Protein AF-0000000086527199 (afdb_homodimer)

InterPro domains:
  IPR011051 RmlC-like cupin domain superfamily [SSF51182] (22-169)
  IPR014710 RmlC-like jelly roll fold [G3DSA:2.60.120.10] (25-177)
  IPR025979 ChrR-like cupin domain [PF12973] (37-123)

Secondary structure (DSSP, 8-state):
-PPPPSS-TTTTPPPPSS-B-TTPPPPEEETTTT-S-GGG-EESSSS-EEEEEEEEGGGTEEEEEEEESSSEEEEEEE-SS-EEEEEEESEEEETTSS-EEETT-EEEEPTTBEEEEEEPP-SSPEEEEEEEES-EEEE-TTS-EEEEE-HHHHHHHHHHHHHHTTS-THHHHTTB-/-PPPPSS-TTTTPPPPSS-B-TTPPPPEEETTTT-S-GGG-EESSSS-EEEEEEEEGGGTEEEEEEEESSSEEEEEEE-SS-EEEEEEESEEEETTSS-EEETT-EEEEPTTBEEEEEEPP-SSPEEEEEEEES-EEEE-TTS-EEEEE-HHHHHHHHHHHHHHTTS-THHHHTTB-

Organism: NCBI:txid488447

Foldseek 3Di:
DPDADDPDPCNPPDDDPDPDDPPDDDDFDDPPQVDPPCLQWFPPDPFKTWRWQAAEPVQLKTKTKIKGAAKDKDAKWFFQAKKKKAWQAAWKDWPVDDDIDGHGDIDMGHRPDITMIIGHGDPGITIMIMIDRDKIFHADPVRHGDDIATRVNVLVSSQVSCVVSVNHSVVSVVRYD/DPDADDPDPCNPPDDDPDPDDPPDDDDFDDPPQVDPPCLQWFDPDPFKTWRWRAAEPVQLKTKTKIKGAAKDKDAKWFFQAKKKKAWQAAWKDWPVDDDIDGHGDIDMGHRPDITMIIGHGDPGITIMIMIDRDKIFHADPVRHGDDIATRVNVLVSSQVSCVVSVNHSVVSVVRYD

Radius of gyration: 20.26 Å; Cα contacts (8 Å, |Δi|>4): 913; chains: 2; bounding box: 54×61×48 Å

Nearest PDB structures (foldseek):
  5bpx-assembly1_A  TM=1.001E+00  e=2.402E-29  Alcaligenes sp.
  3ebr-assembly1_A  TM=8.882E-01  e=1.312E-11  Cupriavidus pinatubonensis JMP134
  3cjx-assembly1_A  TM=8.298E-01  e=5.275E-11  Cupriavidus pinatubonensis JMP134
  3cjx-assembly11_B  TM=9.011E-01  e=1.455E-08  Cupriavidus pinatubonensis JMP134
  1yhf-assembly1_A  TM=7.725E-01  e=2.253E-05  Streptococcus pyogenes M1 GAS

Solvent-accessible surface area (backbone atoms only — not comparable to full-atom values): 17906 Å² total; per-residue (Å²): 91,31,73,76,62,86,82,42,88,63,62,80,65,77,50,56,88,74,34,60,39,92,90,41,62,77,64,47,76,39,76,49,60,78,54,85,63,62,79,59,42,30,75,73,45,98,39,26,26,36,26,79,69,35,33,20,72,90,68,24,26,38,30,31,35,39,36,19,73,39,48,22,52,46,76,41,25,28,23,77,33,50,31,44,36,39,27,69,30,29,30,34,35,29,60,63,35,51,55,60,42,34,57,42,16,34,39,38,47,32,37,33,40,36,40,30,42,36,33,38,71,44,99,43,42,23,31,29,44,34,40,42,31,44,43,38,34,28,34,46,91,87,65,43,79,72,50,71,48,38,41,67,55,50,49,52,53,44,24,54,44,25,41,73,71,70,65,34,40,64,60,55,61,72,31,56,94,92,30,73,77,63,85,80,43,88,65,61,80,65,77,49,57,88,74,35,61,40,90,89,40,61,76,64,45,77,38,76,49,59,79,53,83,63,63,79,59,42,31,75,73,44,96,37,26,25,36,26,79,69,33,32,20,71,90,69,24,25,40,29,30,34,40,35,19,74,38,49,22,52,45,73,42,25,26,23,78,32,51,32,44,37,39,29,68,30,30,30,34,35,28,60,64,36,50,54,62,44,35,58,41,17,36,38,36,45,31,36,32,40,37,41,31,42,35,32,40,74,44,99,43,44,22,30,30,44,35,40,41,30,43,43,38,36,28,33,46,92,87,64,44,79,72,50,69,49,37,42,67,54,50,49,52,54,43,25,55,46,24,39,72,71,68,66,34,41,65,60,55,60,72,31,56,92

Structure (mmCIF, N/CA/C/O backbone):
data_AF-0000000086527199-model_v1
#
loop_
_entity.id
_entity.type
_entity.pdbx_description
1 polymer "2,4'-dihydroxyacetophenone dioxygenase family protein"
#
loop_
_atom_site.group_PDB
_atom_site.id
_atom_site.type_symbol
_atom_site.label_atom_id
_atom_site.label_alt_id
_atom_site.label_comp_id
_atom_site.label_asym_id
_atom_site.label_entity_id
_atom_site.label_seq_id
_atom_site.pdbx_PDB_ins_code
_atom_site.Cartn_x
_atom_site.Cartn_y
_atom_site.Cartn_z
_atom_site.occupancy
_atom_site.B_iso_or_equiv
_atom_site.auth_seq_id
_atom_site.auth_comp_id
_atom_site.auth_asym_id
_atom_site.auth_atom_id
_atom_site.pdbx_PDB_model_num
ATOM 1 N N . MET A 1 1 ? -12.219 -15.703 -15.164 1 74.12 1 MET A N 1
ATOM 2 C CA . MET A 1 1 ? -10.852 -16.219 -15.156 1 74.12 1 MET A CA 1
ATOM 3 C C . MET A 1 1 ? -9.852 -15.141 -15.555 1 74.12 1 MET A C 1
ATOM 5 O O . MET A 1 1 ? -10.203 -14.203 -16.266 1 74.12 1 MET A O 1
ATOM 9 N N . VAL A 1 2 ? -8.602 -15.258 -14.898 1 85.5 2 VAL A N 1
ATOM 10 C CA . VAL A 1 2 ? -7.52 -14.406 -15.391 1 85.5 2 VAL A CA 1
ATOM 11 C C . VAL A 1 2 ? -7.395 -14.555 -16.906 1 85.5 2 VAL A C 1
ATOM 13 O O . VAL A 1 2 ? -7.715 -15.602 -17.469 1 85.5 2 VAL A O 1
ATOM 16 N N . ASP A 1 3 ? -6.953 -13.516 -17.578 1 89.19 3 ASP A N 1
ATOM 17 C CA . ASP A 1 3 ? -6.828 -13.562 -19.031 1 89.19 3 ASP A CA 1
ATOM 18 C C . ASP A 1 3 ? -5.965 -14.75 -19.469 1 89.19 3 ASP A C 1
ATOM 20 O O . ASP A 1 3 ? -5.02 -15.125 -18.766 1 89.19 3 ASP A O 1
ATOM 24 N N . LYS A 1 4 ? -6.242 -15.211 -20.547 1 90.06 4 LYS A N 1
ATOM 25 C CA . LYS A 1 4 ? -5.5 -16.359 -21.062 1 90.06 4 LYS A CA 1
ATOM 26 C C . LYS A 1 4 ? -4.125 -15.945 -21.578 1 90.06 4 LYS A C 1
ATOM 28 O O . LYS A 1 4 ? -3.986 -14.898 -22.203 1 90.06 4 LYS A O 1
ATOM 33 N N . ALA A 1 5 ? -3.256 -16.844 -21.359 1 89.81 5 ALA A N 1
ATOM 34 C CA . ALA A 1 5 ? -1.927 -16.656 -21.938 1 89.81 5 ALA A CA 1
ATOM 35 C C . ALA A 1 5 ? -1.958 -16.828 -23.453 1 89.81 5 ALA A C 1
ATOM 37 O O . ALA A 1 5 ? -2.729 -17.641 -23.969 1 89.81 5 ALA A O 1
ATOM 38 N N . VAL A 1 6 ? -1.232 -16.031 -24.078 1 86.44 6 VAL A N 1
ATOM 39 C CA . VAL A 1 6 ? -1.119 -16.172 -25.531 1 86.44 6 VAL A CA 1
ATOM 40 C C . VAL A 1 6 ? 0.198 -16.875 -25.875 1 86.44 6 VAL A C 1
ATOM 42 O O . VAL A 1 6 ? 0.203 -17.938 -26.484 1 86.44 6 VAL A O 1
ATOM 45 N N . ALA A 1 7 ? 1.368 -16.312 -25.375 1 90.44 7 ALA A N 1
ATOM 46 C CA . ALA A 1 7 ? 2.689 -16.859 -25.688 1 90.44 7 ALA A CA 1
ATOM 47 C C . ALA A 1 7 ? 3.527 -17.016 -24.422 1 90.44 7 ALA A C 1
ATOM 49 O O . ALA A 1 7 ? 4.66 -17.5 -24.469 1 90.44 7 ALA A O 1
ATOM 50 N N . GLU A 1 8 ? 2.961 -16.688 -23.359 1 95.94 8 GLU A N 1
ATOM 51 C CA . GLU A 1 8 ? 3.705 -16.75 -22.094 1 95.94 8 GLU A CA 1
ATOM 52 C C . GLU A 1 8 ? 4.07 -18.188 -21.75 1 95.94 8 GLU A C 1
ATOM 54 O O . GLU A 1 8 ? 3.275 -19.109 -21.969 1 95.94 8 GLU A O 1
ATOM 59 N N . PHE A 1 9 ? 5.297 -18.375 -21.078 1 96.19 9 PHE A N 1
ATOM 60 C CA . PHE A 1 9 ? 5.824 -19.703 -20.797 1 96.19 9 PHE A CA 1
ATOM 61 C C . PHE A 1 9 ? 4.938 -20.438 -19.781 1 96.19 9 PHE A C 1
ATOM 63 O O . PHE A 1 9 ? 4.965 -21.672 -19.703 1 96.19 9 PHE A O 1
ATOM 70 N N . TRP A 1 10 ? 4.156 -19.75 -19 1 95.75 10 TRP A N 1
ATOM 71 C CA . TRP A 1 10 ? 3.359 -20.359 -17.938 1 95.75 10 TRP A CA 1
ATOM 72 C C . TRP A 1 10 ? 1.98 -20.75 -18.453 1 95.75 10 TRP A C 1
ATOM 74 O O . TRP A 1 10 ? 1.107 -21.141 -17.672 1 95.75 10 TRP A O 1
ATOM 84 N N . GLN A 1 11 ? 1.702 -20.734 -19.719 1 95.25 11 GLN A N 1
ATOM 85 C CA . GLN A 1 11 ? 0.391 -20.891 -20.328 1 95.25 11 GLN A CA 1
ATOM 86 C C . GLN A 1 11 ? -0.209 -22.25 -19.984 1 95.25 11 GLN A C 1
ATOM 88 O O . GLN A 1 11 ? -1.429 -22.438 -20.031 1 95.25 11 GLN A O 1
ATOM 93 N N . ASN A 1 12 ? 0.586 -23.234 -19.562 1 94.12 12 ASN A N 1
ATOM 94 C CA . ASN A 1 12 ? 0.073 -24.578 -19.312 1 94.12 12 ASN A CA 1
ATOM 95 C C . ASN A 1 12 ? 0.073 -24.922 -17.828 1 94.12 12 ASN A C 1
ATOM 97 O O . ASN A 1 12 ? -0.141 -26.062 -17.438 1 94.12 12 ASN A O 1
ATOM 101 N N . ILE A 1 13 ? 0.373 -23.984 -17.047 1 94.25 13 ILE A N 1
ATOM 102 C CA . ILE A 1 13 ? 0.346 -24.219 -15.602 1 94.25 13 ILE A CA 1
ATOM 103 C C . ILE A 1 13 ? -1.094 -24.156 -15.102 1 94.25 13 ILE A C 1
ATOM 105 O O . ILE A 1 13 ? -1.807 -23.172 -15.352 1 94.25 13 ILE A O 1
ATOM 109 N N . ALA A 1 14 ? -1.532 -25.234 -14.391 1 93.25 14 ALA A N 1
ATOM 110 C CA . ALA A 1 14 ? -2.893 -25.297 -13.867 1 93.25 14 ALA A CA 1
ATOM 111 C C . ALA A 1 14 ? -3.008 -24.547 -12.547 1 93.25 14 ALA A C 1
ATOM 113 O O . ALA A 1 14 ? -2.1 -24.594 -11.711 1 93.25 14 ALA A O 1
ATOM 114 N N . PRO A 1 15 ? -4.121 -23.828 -12.375 1 94.31 15 PRO A N 1
ATOM 115 C CA . PRO A 1 15 ? -4.348 -23.234 -11.055 1 94.31 15 PRO A CA 1
ATOM 116 C C . PRO A 1 15 ? -4.48 -24.281 -9.953 1 94.31 15 PRO A C 1
ATOM 118 O O . PRO A 1 15 ? -4.68 -25.469 -10.242 1 94.31 15 PRO A O 1
ATOM 121 N N . ILE A 1 16 ? -4.273 -23.75 -8.742 1 93.88 16 ILE A N 1
ATOM 122 C CA . ILE A 1 16 ? -4.555 -24.609 -7.59 1 93.88 16 ILE A CA 1
ATOM 123 C C . ILE A 1 16 ? -6.023 -25.016 -7.605 1 93.88 16 ILE A C 1
ATOM 125 O O . ILE A 1 16 ? -6.91 -24.188 -7.781 1 93.88 16 ILE A O 1
ATOM 129 N N . ALA A 1 17 ? -6.262 -26.25 -7.352 1 91.56 17 ALA A N 1
ATOM 130 C CA . ALA A 1 17 ? -7.625 -26.766 -7.457 1 91.56 17 ALA A CA 1
ATOM 131 C C . ALA A 1 17 ? -8.523 -26.156 -6.379 1 91.56 17 ALA A C 1
ATOM 133 O O . ALA A 1 17 ? -9.633 -25.703 -6.668 1 91.56 17 ALA A O 1
ATOM 134 N N . ASN A 1 18 ? -8.102 -26.188 -5.168 1 90.19 18 ASN A N 1
ATOM 135 C CA . ASN A 1 18 ? -8.789 -25.578 -4.035 1 90.19 18 ASN A CA 1
ATOM 136 C C . ASN A 1 18 ? -7.906 -24.547 -3.342 1 90.19 18 ASN A C 1
ATOM 138 O O . ASN A 1 18 ? -7.195 -24.859 -2.391 1 90.19 18 ASN A O 1
ATOM 142 N N . PRO A 1 19 ? -7.996 -23.266 -3.824 1 91.88 19 PRO A N 1
ATOM 143 C CA . PRO A 1 19 ? -7.035 -22.266 -3.336 1 91.88 19 PRO A CA 1
ATOM 144 C C . PRO A 1 19 ? -7.387 -21.734 -1.949 1 91.88 19 PRO A C 1
ATOM 146 O O . PRO A 1 19 ? -6.578 -21.047 -1.327 1 91.88 19 PRO A O 1
ATOM 149 N N . PHE A 1 20 ? -8.523 -22.141 -1.369 1 92.88 20 PHE A N 1
ATOM 150 C CA . PHE A 1 20 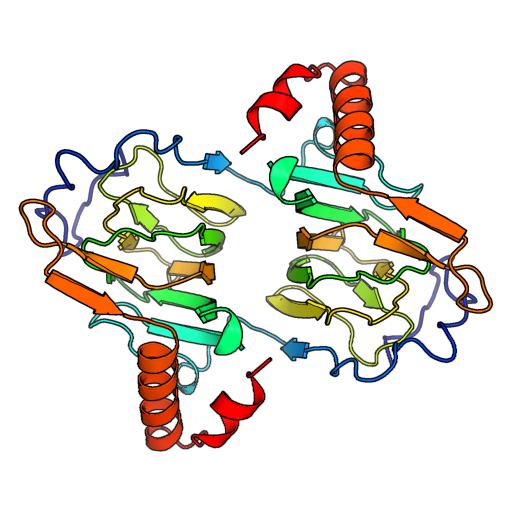? -8.953 -21.5 -0.133 1 92.88 20 PHE A CA 1
ATOM 151 C C . PHE A 1 20 ? -8.797 -22.438 1.054 1 92.88 20 PHE A C 1
ATOM 153 O O . PHE A 1 20 ? -9.305 -23.562 1.032 1 92.88 20 PHE A O 1
ATOM 160 N N . LYS A 1 21 ? -8.148 -21.938 2.07 1 93.69 21 LYS A N 1
ATOM 161 C CA . LYS A 1 21 ? -8.242 -22.594 3.369 1 93.69 21 LYS A CA 1
ATOM 162 C C . LYS A 1 21 ? -9.656 -22.469 3.943 1 93.69 21 LYS A C 1
ATOM 164 O O . LYS A 1 21 ? -10.406 -21.578 3.572 1 93.69 21 LYS A O 1
ATOM 169 N N . PRO A 1 22 ? -9.977 -23.406 4.855 1 93.06 22 PRO A N 1
ATOM 170 C CA . PRO A 1 22 ? -11.297 -23.297 5.484 1 93.06 22 PRO A CA 1
ATOM 171 C C . PRO A 1 22 ? -11.547 -21.938 6.102 1 93.06 22 PRO A C 1
ATOM 173 O O . PRO A 1 22 ? -10.656 -21.359 6.723 1 93.06 22 PRO A O 1
ATOM 176 N N . ASP A 1 23 ? -12.703 -21.328 5.84 1 93.06 23 ASP A N 1
ATOM 177 C CA . ASP A 1 23 ? -13.242 -20.109 6.434 1 93.06 23 ASP A CA 1
ATOM 178 C C . ASP A 1 23 ? -12.531 -18.875 5.879 1 93.06 23 ASP A C 1
ATOM 180 O O . ASP A 1 23 ? -12.688 -17.766 6.414 1 93.06 23 ASP A O 1
ATOM 184 N N . ALA A 1 24 ? -11.648 -19.094 4.859 1 93 24 ALA A N 1
ATOM 185 C CA . ALA A 1 24 ? -11.047 -17.938 4.215 1 93 24 ALA A CA 1
ATOM 186 C C . ALA A 1 24 ? -12.094 -17.125 3.463 1 93 24 ALA A C 1
ATOM 188 O O . ALA A 1 24 ? -12.977 -17.688 2.809 1 93 24 ALA A O 1
ATOM 189 N N . LEU A 1 25 ? -12.047 -15.82 3.607 1 90.69 25 LEU A N 1
ATOM 190 C CA . LEU A 1 25 ? -12.93 -14.938 2.857 1 90.69 25 LEU A CA 1
ATOM 191 C C . LEU A 1 25 ? -12.422 -14.742 1.431 1 90.69 25 LEU A C 1
ATOM 193 O O . LEU A 1 25 ? -11.258 -15.023 1.137 1 90.69 25 LEU A O 1
ATOM 197 N N . PRO A 1 26 ? -13.273 -14.352 0.583 1 88.38 26 PRO A N 1
ATOM 198 C CA . PRO A 1 26 ? -12.805 -14.109 -0.786 1 88.38 26 PRO A CA 1
ATOM 199 C C . PRO A 1 26 ? -11.82 -12.945 -0.879 1 88.38 26 PRO A C 1
ATOM 201 O O . PRO A 1 26 ? -11.844 -12.039 -0.038 1 88.38 26 PRO A O 1
ATOM 204 N N . GLU A 1 27 ? -11.008 -12.977 -1.912 1 90.19 27 GLU A N 1
ATOM 205 C CA . GLU A 1 27 ? -10.133 -11.859 -2.232 1 90.19 27 GLU A CA 1
ATOM 206 C C . GLU A 1 27 ? -10.938 -10.609 -2.586 1 90.19 27 GLU A C 1
ATOM 208 O O . GLU A 1 27 ? -12.164 -10.672 -2.707 1 90.19 27 GLU A O 1
ATOM 213 N N . ALA A 1 28 ? -10.242 -9.492 -2.654 1 94.69 28 ALA A N 1
ATOM 214 C CA . ALA A 1 28 ? -10.875 -8.266 -3.135 1 94.69 28 ALA A CA 1
ATOM 215 C C . ALA A 1 28 ? -10.102 -7.676 -4.312 1 94.69 28 ALA A C 1
ATOM 217 O O . ALA A 1 28 ? -8.867 -7.711 -4.336 1 94.69 28 ALA A O 1
ATOM 218 N N . TYR A 1 29 ? -10.812 -7.27 -5.258 1 97.56 29 TYR A N 1
ATOM 219 C CA . TYR A 1 29 ? -10.281 -6.641 -6.465 1 97.56 29 TYR A CA 1
ATOM 220 C C . TYR A 1 29 ? -11.102 -5.418 -6.844 1 97.56 29 TYR A C 1
ATOM 222 O O . TYR A 1 29 ? -12.336 -5.473 -6.879 1 97.56 29 TYR A O 1
ATOM 230 N N . ILE A 1 30 ? -10.477 -4.289 -7.027 1 98.19 30 ILE A N 1
ATOM 231 C CA . ILE A 1 30 ? -11.125 -3.072 -7.508 1 98.19 30 ILE A CA 1
ATOM 232 C C . ILE A 1 30 ? -10.383 -2.535 -8.727 1 98.19 30 ILE A C 1
ATOM 234 O O . ILE A 1 30 ? -9.219 -2.137 -8.625 1 98.19 30 ILE A O 1
ATOM 238 N N . ALA A 1 31 ? -11.031 -2.514 -9.844 1 98.06 31 ALA A N 1
ATOM 239 C CA . ALA A 1 31 ? -10.477 -1.908 -11.047 1 98.06 31 ALA A CA 1
ATOM 240 C C . ALA A 1 31 ? -10.469 -0.386 -10.945 1 98.06 31 ALA A C 1
ATOM 242 O O . ALA A 1 31 ? -11.406 0.212 -10.414 1 98.06 31 ALA A O 1
ATOM 243 N N . ASN A 1 32 ? -9.406 0.257 -11.453 1 98.31 32 ASN A N 1
ATOM 244 C CA . ASN A 1 32 ? -9.336 1.713 -11.523 1 98.31 32 ASN A CA 1
ATOM 245 C C . ASN A 1 32 ? -9.625 2.355 -10.172 1 98.31 32 ASN A C 1
ATOM 247 O O . ASN A 1 32 ? -10.523 3.184 -10.055 1 98.31 32 ASN A O 1
ATOM 251 N N . ALA A 1 33 ? -8.82 1.901 -9.172 1 98.75 33 ALA A N 1
ATOM 252 C CA . ALA A 1 33 ? -9.039 2.32 -7.789 1 98.75 33 ALA A CA 1
ATOM 253 C C . ALA A 1 33 ? -9.047 3.842 -7.676 1 98.75 33 ALA A C 1
ATOM 255 O O . ALA A 1 33 ? -9.82 4.402 -6.895 1 98.75 33 ALA A O 1
ATOM 256 N N . ALA A 1 34 ? -8.188 4.539 -8.414 1 98.62 34 ALA A N 1
ATOM 257 C CA . ALA A 1 34 ? -8.141 6 -8.406 1 98.62 34 ALA A CA 1
ATOM 258 C C . ALA A 1 34 ? -9.039 6.586 -9.492 1 98.62 34 ALA A C 1
ATOM 260 O O . ALA A 1 34 ? -8.609 7.453 -10.258 1 98.62 34 ALA A O 1
ATOM 261 N N . THR A 1 35 ? -10.258 6.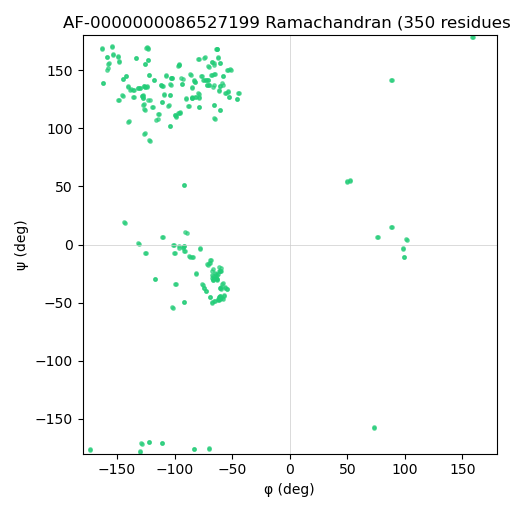191 -9.555 1 98.38 35 THR A N 1
ATOM 262 C CA . THR A 1 35 ? -11.234 6.559 -10.578 1 98.38 35 THR A CA 1
ATOM 263 C C . THR A 1 35 ? -11.469 8.07 -10.578 1 98.38 35 THR A C 1
ATOM 265 O O . THR A 1 35 ? -11.297 8.727 -9.555 1 98.38 35 THR A O 1
ATOM 268 N N . ASP A 1 36 ? -11.93 8.602 -11.719 1 97.5 36 ASP A N 1
ATOM 269 C CA . ASP A 1 36 ? -12.258 10.023 -11.828 1 97.5 36 ASP A CA 1
ATOM 270 C C . ASP A 1 36 ? -13.703 10.281 -11.398 1 97.5 36 ASP A C 1
ATOM 272 O O . ASP A 1 36 ? -14.117 11.438 -11.273 1 97.5 36 ASP A O 1
ATOM 276 N N . ASP A 1 37 ? -14.484 9.188 -11.195 1 98.25 37 ASP A N 1
ATOM 277 C CA . ASP A 1 37 ? -15.836 9.383 -10.688 1 98.25 37 ASP A CA 1
ATOM 278 C C . ASP A 1 37 ? -15.805 9.938 -9.266 1 98.25 37 ASP A C 1
ATOM 280 O O . ASP A 1 37 ? -15.531 9.211 -8.312 1 98.25 37 ASP A O 1
ATOM 284 N N . GLU A 1 38 ? -16.172 11.172 -9.141 1 97.62 38 GLU A N 1
ATOM 285 C CA . GLU A 1 38 ? -16.016 11.906 -7.891 1 97.62 38 GLU A CA 1
ATOM 286 C C . GLU A 1 38 ? -17.016 11.414 -6.836 1 97.62 38 GLU A C 1
ATOM 288 O O . GLU A 1 38 ? -16.844 11.703 -5.648 1 97.62 38 GLU A O 1
ATOM 293 N N . ARG A 1 39 ? -18.094 10.672 -7.293 1 98.69 39 ARG A N 1
ATOM 294 C CA . ARG A 1 39 ? -19.078 10.172 -6.332 1 98.69 39 ARG A CA 1
ATOM 295 C C . ARG A 1 39 ? -18.422 9.227 -5.332 1 98.69 39 ARG A C 1
ATOM 297 O O . ARG A 1 39 ? -18.859 9.125 -4.184 1 98.69 39 ARG A O 1
ATOM 304 N N . TYR A 1 40 ? -17.266 8.594 -5.664 1 98.88 40 TYR A N 1
ATOM 305 C CA . TYR A 1 40 ? -16.625 7.598 -4.816 1 98.88 40 TYR A CA 1
ATOM 306 C C . TYR A 1 40 ? -15.742 8.258 -3.766 1 98.88 40 TYR A C 1
ATOM 308 O O . TYR A 1 40 ? -15.266 7.602 -2.838 1 98.88 40 TYR A O 1
ATOM 316 N N . TYR A 1 41 ? -15.516 9.531 -3.908 1 98.94 41 TYR A N 1
ATOM 317 C CA . TYR A 1 41 ? -14.625 10.242 -3 1 98.94 41 TYR A CA 1
ATOM 318 C C . TYR A 1 41 ? -15.406 10.938 -1.896 1 98.94 41 TYR A C 1
ATOM 320 O O . TYR A 1 41 ? -16.062 11.953 -2.141 1 98.94 41 TYR A O 1
ATOM 328 N N . VAL A 1 42 ? -15.211 10.469 -0.736 1 98.94 42 VAL A N 1
ATOM 329 C CA . VAL A 1 42 ? -15.906 10.938 0.455 1 98.94 42 VAL A CA 1
ATOM 330 C C . VAL A 1 42 ? -15.195 12.164 1.021 1 98.94 42 VAL A C 1
ATOM 332 O O . VAL A 1 42 ? -14 12.109 1.337 1 98.94 42 VAL A O 1
ATOM 335 N N . PRO A 1 43 ? -15.891 13.234 1.224 1 98.75 43 PRO A N 1
ATOM 336 C CA . PRO A 1 43 ? -15.219 14.359 1.868 1 98.75 43 PRO A CA 1
ATOM 337 C C . PRO A 1 43 ? -14.703 14.023 3.264 1 98.75 43 PRO A C 1
ATOM 339 O O . PRO A 1 43 ? -15.484 13.656 4.145 1 98.75 43 PRO A O 1
ATOM 342 N N . PHE A 1 44 ? -13.461 14.047 3.426 1 98.38 44 PHE A N 1
ATOM 343 C CA . PHE A 1 44 ? -12.797 13.805 4.703 1 98.38 44 PHE A CA 1
ATOM 344 C C . PHE A 1 44 ? -12.578 15.117 5.453 1 98.38 44 PHE A C 1
ATOM 346 O O . PHE A 1 44 ? -12.773 15.18 6.672 1 98.38 44 PHE A O 1
ATOM 353 N N . THR A 1 45 ? -12.031 16.094 4.777 1 97.5 45 THR A N 1
ATOM 354 C CA . THR A 1 45 ? -11.977 17.484 5.207 1 97.5 45 THR A CA 1
ATOM 355 C C . THR A 1 45 ? -12.633 18.391 4.172 1 97.5 45 THR A C 1
ATOM 357 O O . THR A 1 45 ? -13.25 17.922 3.219 1 97.5 45 THR A O 1
ATOM 360 N N . GLU A 1 46 ? -12.469 19.656 4.352 1 96.94 46 GLU A N 1
ATOM 361 C CA . GLU A 1 46 ? -13.031 20.609 3.385 1 96.94 46 GLU A CA 1
ATOM 362 C C . GLU A 1 46 ? -12.328 20.484 2.033 1 96.94 46 GLU A C 1
ATOM 364 O O . GLU A 1 46 ? -12.922 20.781 0.994 1 96.94 46 GLU A O 1
ATOM 369 N N . THR A 1 47 ? -11.094 20.047 2.033 1 98.38 47 THR A N 1
ATOM 370 C CA . THR A 1 47 ? -10.305 20.156 0.811 1 98.38 47 THR A CA 1
ATOM 371 C C . THR A 1 47 ? -9.742 18.812 0.393 1 98.38 47 THR A C 1
ATOM 373 O O . THR A 1 47 ? -9.164 18.672 -0.686 1 98.38 47 THR A O 1
ATOM 376 N N . VAL A 1 48 ? -9.898 17.797 1.228 1 98.81 48 VAL A N 1
ATOM 377 C CA . VAL A 1 48 ? -9.352 16.469 0.961 1 98.81 48 VAL A CA 1
ATOM 378 C C . VAL A 1 48 ? -10.453 15.422 1.051 1 98.81 48 VAL A C 1
ATOM 380 O O . VAL A 1 48 ? -11.289 15.469 1.958 1 98.81 48 VAL A O 1
ATOM 383 N N . SER A 1 49 ? -10.484 14.516 0.102 1 98.88 49 SER A N 1
ATOM 384 C CA . SER A 1 49 ? -11.469 13.445 0.071 1 98.88 49 SER A CA 1
ATOM 385 C C . SER A 1 49 ? -10.805 12.078 0.043 1 98.88 49 SER A C 1
ATOM 387 O O . SER A 1 49 ? -9.617 11.961 -0.278 1 98.88 49 SER A O 1
ATOM 389 N N . SER A 1 50 ? -11.547 11.086 0.444 1 98.88 50 SER A N 1
ATOM 390 C CA . SER A 1 50 ? -11.039 9.719 0.555 1 98.88 50 SER A CA 1
ATOM 391 C C . SER A 1 50 ? -11.945 8.734 -0.177 1 98.88 50 SER A C 1
ATOM 393 O O . SER A 1 50 ? -13.156 8.719 0.043 1 98.88 50 SER A O 1
ATOM 395 N N . ARG A 1 51 ? -11.383 7.93 -1.045 1 98.94 51 ARG A N 1
ATOM 396 C CA . ARG A 1 51 ? -12.094 6.797 -1.633 1 98.94 51 ARG A CA 1
ATOM 397 C C . ARG A 1 51 ? -11.742 5.5 -0.914 1 98.94 51 ARG A C 1
ATOM 399 O O . ARG A 1 51 ? -10.641 4.965 -1.078 1 98.94 51 ARG A O 1
ATOM 406 N N . PRO A 1 52 ? -12.688 4.914 -0.167 1 98.94 52 PRO A N 1
ATOM 407 C CA . PRO A 1 52 ? -12.398 3.656 0.523 1 98.94 52 PRO A CA 1
ATOM 408 C C . PRO A 1 52 ? -12.25 2.479 -0.437 1 98.94 52 PRO A C 1
ATOM 410 O O . PRO A 1 52 ? -13.031 2.348 -1.385 1 98.94 52 PRO A O 1
ATOM 413 N N . LEU A 1 53 ? -11.25 1.65 -0.178 1 98.88 53 LEU A N 1
ATOM 414 C CA . LEU A 1 53 ? -11 0.473 -1.003 1 98.88 53 LEU A CA 1
ATOM 415 C C . LEU A 1 53 ? -11.156 -0.806 -0.187 1 98.88 53 LEU A C 1
ATOM 417 O O . LEU A 1 53 ? -11.438 -1.87 -0.741 1 98.88 53 LEU A O 1
ATOM 421 N N . TRP A 1 54 ? -10.898 -0.751 1.073 1 98.69 54 TRP A N 1
ATOM 422 C CA . TRP A 1 54 ? -10.844 -1.868 2.01 1 98.69 54 TRP A CA 1
ATOM 423 C C . TRP A 1 54 ? -10.945 -1.376 3.451 1 98.69 54 TRP A C 1
ATOM 425 O O . TRP A 1 54 ? -10.352 -0.357 3.809 1 98.69 54 TRP A O 1
ATOM 435 N N . ILE A 1 55 ? -11.727 -2.119 4.277 1 98.69 55 ILE A N 1
ATOM 436 C CA . ILE A 1 55 ? -11.922 -1.703 5.664 1 98.69 55 ILE A CA 1
ATOM 437 C C . ILE A 1 55 ? -11.906 -2.928 6.574 1 98.69 55 ILE A C 1
ATOM 439 O O . ILE A 1 55 ? -12.531 -3.947 6.266 1 98.69 55 ILE A O 1
ATOM 443 N N . SER A 1 56 ? -11.219 -2.844 7.695 1 98.12 56 SER A N 1
ATOM 444 C CA . SER A 1 56 ? -11.25 -3.867 8.734 1 98.12 56 SER A CA 1
ATOM 445 C C . SER A 1 56 ? -11.609 -3.266 10.094 1 98.12 56 SER A C 1
ATOM 447 O O . SER A 1 56 ? -10.734 -2.791 10.812 1 98.12 56 SER A O 1
ATOM 449 N N . PRO A 1 57 ? -12.883 -3.332 10.43 1 97.81 57 PRO A N 1
ATOM 450 C CA . PRO A 1 57 ? -13.242 -2.836 11.766 1 97.81 57 PRO A CA 1
ATOM 451 C C . PRO A 1 57 ? -12.469 -3.533 12.883 1 97.81 57 PRO A C 1
ATOM 453 O O . PRO A 1 57 ? -12.023 -2.881 13.828 1 97.81 57 PRO A O 1
ATOM 456 N N . SER A 1 58 ? -12.211 -4.836 12.734 1 96.56 58 SER A N 1
ATOM 457 C CA . SER A 1 58 ? -11.555 -5.605 13.781 1 96.56 58 SER A CA 1
ATOM 458 C C . SER A 1 58 ? -10.109 -5.16 13.977 1 96.56 58 SER A C 1
ATOM 460 O O . SER A 1 58 ? -9.578 -5.238 15.086 1 96.56 58 SER A O 1
ATOM 462 N N . GLN A 1 59 ? -9.492 -4.68 12.961 1 96.69 59 GLN A N 1
ATOM 463 C CA . GLN A 1 59 ? -8.102 -4.242 13.062 1 96.69 59 GLN A CA 1
ATOM 464 C C . GLN A 1 59 ? -8.008 -2.725 13.18 1 96.69 59 GLN A C 1
ATOM 466 O O . GLN A 1 59 ? -6.91 -2.166 13.219 1 96.69 59 GLN A O 1
ATOM 471 N N . ASN A 1 60 ? -9.195 -2.045 13.172 1 98.38 60 ASN A N 1
ATOM 472 C CA . ASN A 1 60 ? -9.227 -0.587 13.125 1 98.38 60 ASN A CA 1
ATOM 473 C C . ASN A 1 60 ? -8.328 -0.046 12.016 1 98.38 60 ASN A C 1
ATOM 475 O O . ASN A 1 60 ? -7.473 0.807 12.258 1 98.38 60 ASN A O 1
ATOM 479 N N . LYS A 1 61 ? -8.555 -0.531 10.812 1 98.44 61 LYS A N 1
ATOM 480 C CA . LYS A 1 61 ? -7.66 -0.301 9.68 1 98.44 61 LYS A CA 1
ATOM 481 C C . LYS A 1 61 ? -8.453 -0.095 8.391 1 98.44 61 LYS A C 1
ATOM 483 O O . LYS A 1 61 ? -9.539 -0.657 8.219 1 98.44 61 LYS A O 1
ATOM 488 N N . TRP A 1 62 ? -7.965 0.783 7.457 1 98.75 62 TRP A N 1
ATOM 489 C CA . TRP A 1 62 ? -8.586 0.892 6.141 1 98.75 62 TRP A CA 1
ATOM 490 C C . TRP A 1 62 ? -7.547 1.253 5.082 1 98.75 62 TRP A C 1
ATOM 492 O O . TRP A 1 62 ? -6.453 1.715 5.406 1 98.75 62 TRP A O 1
ATOM 502 N N . CYS A 1 63 ? -7.848 0.941 3.861 1 98.69 63 CYS A N 1
ATOM 503 C CA . CYS A 1 63 ? -7.113 1.343 2.666 1 98.69 63 CYS A CA 1
ATOM 504 C C . CYS A 1 63 ? -7.93 2.324 1.83 1 98.69 63 CYS A C 1
ATOM 506 O O . CYS A 1 63 ? -9.133 2.148 1.661 1 98.69 63 CYS A O 1
ATOM 508 N N . ASP A 1 64 ? -7.246 3.4 1.311 1 98.88 64 ASP A N 1
ATOM 509 C CA . ASP A 1 64 ? -8.016 4.371 0.534 1 98.88 64 ASP A CA 1
ATOM 510 C C . ASP A 1 64 ? -7.125 5.082 -0.482 1 98.88 64 ASP A C 1
ATOM 512 O O . ASP A 1 64 ? -5.91 4.879 -0.503 1 98.88 64 ASP A O 1
ATOM 516 N N . ILE A 1 65 ? -7.723 5.699 -1.406 1 98.94 65 ILE A N 1
ATOM 517 C CA . ILE A 1 65 ? -7.098 6.754 -2.193 1 98.94 65 ILE A CA 1
ATOM 518 C C . ILE A 1 65 ? -7.449 8.117 -1.601 1 98.94 65 ILE A C 1
ATOM 520 O O . ILE A 1 65 ? -8.617 8.508 -1.585 1 98.94 65 ILE A O 1
ATOM 524 N N . LEU A 1 66 ? -6.48 8.781 -1.086 1 98.94 66 LEU A N 1
ATOM 525 C CA . LEU A 1 66 ? -6.668 10.156 -0.649 1 98.94 66 LEU A CA 1
ATOM 526 C C . LEU A 1 66 ? -6.488 11.125 -1.813 1 98.94 66 LEU A C 1
ATOM 528 O O . LEU A 1 66 ? -5.539 11 -2.59 1 98.94 66 LEU A O 1
ATOM 532 N N . MET A 1 67 ? -7.41 12.109 -1.913 1 98.88 67 MET A N 1
ATOM 533 C CA . MET A 1 67 ? -7.398 12.961 -3.096 1 98.88 67 MET A CA 1
ATOM 534 C C . MET A 1 67 ? -7.641 14.422 -2.717 1 98.88 67 MET A C 1
ATOM 536 O O . MET A 1 67 ? -8.5 14.711 -1.883 1 98.88 67 MET A O 1
ATOM 540 N N . ALA A 1 68 ? -6.852 15.281 -3.246 1 98.81 68 ALA A N 1
ATOM 541 C CA . ALA A 1 68 ? -7.078 16.734 -3.229 1 98.81 68 ALA A CA 1
ATOM 542 C C . ALA A 1 68 ? -7.008 17.312 -4.637 1 98.81 68 ALA A C 1
ATOM 544 O O . ALA A 1 68 ? -5.965 17.234 -5.293 1 98.81 68 ALA A O 1
ATOM 545 N N . LYS A 1 69 ? -8.055 17.922 -5.09 1 97.81 69 LYS A N 1
ATOM 546 C CA . LYS A 1 69 ? -8.102 18.469 -6.441 1 97.81 69 LYS A CA 1
ATOM 547 C C . LYS A 1 69 ? -7.305 19.766 -6.535 1 97.81 69 LYS A C 1
ATOM 549 O O . LYS A 1 69 ? -6.82 20.141 -7.609 1 97.81 69 LYS A O 1
ATOM 554 N N . GLU A 1 70 ? -7.328 20.484 -5.508 1 97 70 GLU A N 1
ATOM 555 C CA . GLU A 1 70 ? -6.57 21.719 -5.305 1 97 70 GLU A CA 1
ATOM 556 C C . GLU A 1 70 ? -5.797 21.688 -3.99 1 97 70 GLU A C 1
ATOM 558 O O . GLU A 1 70 ? -5.641 20.625 -3.387 1 97 70 GLU A O 1
ATOM 563 N N . ALA A 1 71 ? -5.211 22.844 -3.627 1 98.19 71 ALA A N 1
ATOM 564 C CA . ALA A 1 71 ? -4.527 22.906 -2.336 1 98.19 71 ALA A CA 1
ATOM 565 C C . ALA A 1 71 ? -5.367 22.234 -1.247 1 98.19 71 ALA A C 1
ATOM 567 O O . ALA A 1 71 ? -6.578 22.469 -1.165 1 98.19 71 ALA A O 1
ATOM 568 N N . GLY A 1 72 ? -4.742 21.344 -0.489 1 98.56 72 GLY A N 1
ATOM 569 C CA . GLY A 1 72 ? -5.461 20.578 0.513 1 98.56 72 GLY A CA 1
ATOM 570 C C . GLY A 1 72 ? -4.754 20.531 1.854 1 98.56 72 GLY A C 1
ATOM 571 O O . GLY A 1 72 ? -3.562 20.844 1.944 1 98.56 72 GLY A O 1
ATOM 572 N N . LEU A 1 73 ? -5.543 20.203 2.879 1 98.31 73 LEU A N 1
ATOM 573 C CA . LEU A 1 73 ? -5.012 20.156 4.238 1 98.31 73 LEU A CA 1
ATOM 574 C C . LEU A 1 73 ? -5.734 19.109 5.07 1 98.31 73 LEU A C 1
ATOM 576 O O . LEU A 1 73 ? -6.965 19.016 5.051 1 98.31 73 LEU A O 1
ATOM 580 N N . VAL A 1 74 ? -5.031 18.203 5.637 1 98.25 74 VAL A N 1
ATOM 581 C CA . VAL A 1 74 ? -5.477 17.406 6.777 1 98.25 74 VAL A CA 1
ATOM 582 C C . VAL A 1 74 ? -4.77 17.891 8.047 1 98.25 74 VAL A C 1
ATOM 584 O O . VAL A 1 74 ? -3.547 17.766 8.164 1 98.25 74 VAL A O 1
ATOM 587 N N . ASN A 1 75 ? -5.512 18.328 8.977 1 96.44 75 ASN A N 1
ATOM 588 C CA . ASN A 1 75 ? -4.953 19 10.141 1 96.44 75 ASN A CA 1
ATOM 589 C C . ASN A 1 75 ? -4.059 18.078 10.961 1 96.44 75 ASN A C 1
ATOM 591 O O . ASN A 1 75 ? -4.047 16.859 10.734 1 96.44 75 ASN A O 1
ATOM 595 N N . ARG A 1 76 ? -3.318 18.64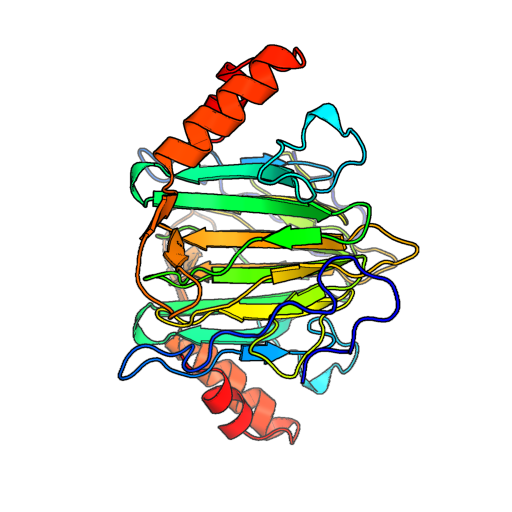1 11.883 1 97.56 76 ARG A N 1
ATOM 596 C CA . ARG A 1 76 ? -2.293 17.969 12.672 1 97.56 76 ARG A CA 1
ATOM 597 C C . ARG A 1 76 ? -2.869 16.766 13.398 1 97.56 76 ARG A C 1
ATOM 599 O O . ARG A 1 76 ? -3.902 16.859 14.062 1 97.56 76 ARG A O 1
ATOM 606 N N . HIS A 1 77 ? -2.201 15.672 13.266 1 98.12 77 HIS A N 1
ATOM 607 C CA . HIS A 1 77 ? -2.551 14.43 13.953 1 98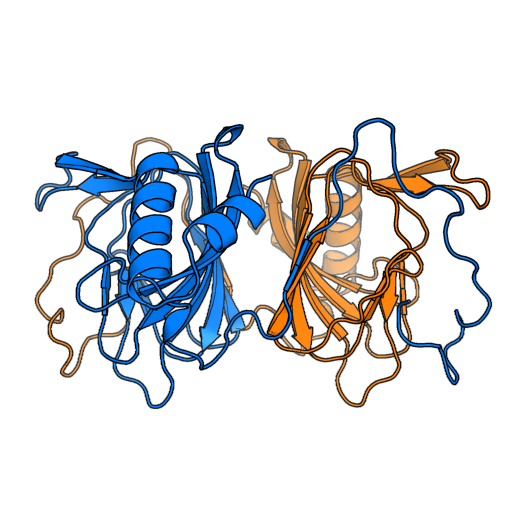.12 77 HIS A CA 1
ATOM 608 C C . HIS A 1 77 ? -1.353 13.492 14.039 1 98.12 77 HIS A C 1
ATOM 610 O O . HIS A 1 77 ? -0.342 13.711 13.367 1 98.12 77 HIS A O 1
ATOM 616 N N . TYR A 1 78 ? -1.341 12.523 14.906 1 97 78 TYR A N 1
ATOM 617 C CA . TYR A 1 78 ? -0.4 11.406 14.859 1 97 78 TYR A CA 1
ATOM 618 C C . TYR A 1 78 ? -1.135 10.07 14.867 1 97 78 TYR A C 1
ATOM 620 O O . TYR A 1 78 ? -2.33 10.016 15.164 1 97 78 TYR A O 1
ATOM 628 N N . HIS A 1 79 ? -0.549 9.055 14.359 1 96.94 79 HIS A N 1
ATOM 629 C CA . HIS A 1 79 ? -1.053 7.688 14.391 1 96.94 79 HIS A CA 1
ATOM 630 C C . HIS A 1 79 ? -0.308 6.848 15.422 1 96.94 79 HIS A C 1
ATOM 632 O O . HIS A 1 79 ? 0.924 6.805 15.422 1 96.94 79 HIS A O 1
ATOM 638 N N . PRO A 1 80 ? -1.019 6.18 16.297 1 96.75 80 PRO A N 1
ATOM 639 C CA . PRO A 1 80 ? -0.331 5.246 17.188 1 96.75 80 PRO A CA 1
ATOM 640 C C . PRO A 1 80 ? 0.219 4.023 16.469 1 96.75 80 PRO A C 1
ATOM 642 O O . PRO A 1 80 ? 1.031 3.281 17.016 1 96.75 80 PRO A O 1
ATOM 645 N N . HIS A 1 81 ? -0.251 3.785 15.25 1 96.75 81 HIS A N 1
ATOM 646 C CA . HIS A 1 81 ? 0.197 2.674 14.422 1 96.75 81 HIS A CA 1
ATOM 647 C C . HIS A 1 81 ? 0.724 3.168 13.078 1 96.75 81 HIS A C 1
ATOM 649 O O . HIS A 1 81 ? 0.575 4.344 12.742 1 96.75 81 HIS A O 1
ATOM 655 N N . GLU A 1 82 ? 1.371 2.316 12.312 1 96.75 82 GLU A N 1
ATOM 656 C CA . GLU A 1 82 ? 2.059 2.686 11.078 1 96.75 82 GLU A CA 1
ATOM 657 C C . GLU A 1 82 ? 1.062 3.033 9.969 1 96.75 82 GLU A C 1
ATOM 659 O O . GLU A 1 82 ? -0.075 2.559 9.984 1 96.75 82 GLU A O 1
ATOM 664 N N . VAL A 1 83 ? 1.484 3.846 9.062 1 98.31 83 VAL A N 1
ATOM 665 C CA . VAL A 1 83 ? 0.774 4.172 7.832 1 98.31 83 VAL A CA 1
ATOM 666 C C . VAL A 1 83 ? 1.715 4.027 6.641 1 98.31 83 VAL A C 1
ATOM 668 O O . VAL A 1 83 ? 2.875 4.445 6.699 1 98.31 83 VAL A O 1
ATOM 671 N N . PHE A 1 84 ? 1.269 3.393 5.555 1 98.69 84 PHE A N 1
ATOM 672 C CA . PHE A 1 84 ? 1.983 3.326 4.285 1 98.69 84 PHE A CA 1
ATOM 673 C C . PHE A 1 84 ? 1.312 4.207 3.238 1 98.69 84 PHE A C 1
ATOM 675 O O . PHE A 1 84 ? 0.083 4.293 3.188 1 98.69 84 PHE A O 1
ATOM 682 N N . ALA A 1 85 ? 2.143 4.785 2.391 1 98.75 85 ALA A N 1
ATOM 683 C CA . ALA A 1 85 ? 1.586 5.598 1.31 1 98.75 85 ALA A CA 1
ATOM 684 C C . ALA A 1 85 ? 2.42 5.461 0.038 1 98.75 85 ALA A C 1
ATOM 686 O O . ALA A 1 85 ? 3.646 5.359 0.102 1 98.75 85 ALA A O 1
ATOM 687 N N . TYR A 1 86 ? 1.795 5.434 -1.068 1 98.94 86 TYR A N 1
ATOM 688 C CA . TYR A 1 86 ? 2.391 5.512 -2.396 1 98.94 86 TYR A CA 1
ATOM 689 C C . TYR A 1 86 ? 1.731 6.609 -3.227 1 98.94 86 TYR A C 1
ATOM 691 O O . TYR A 1 86 ? 0.511 6.613 -3.402 1 98.94 86 TYR A O 1
ATOM 699 N N . THR A 1 87 ? 2.525 7.496 -3.758 1 98.94 87 THR A N 1
ATOM 700 C CA . THR A 1 87 ? 1.997 8.672 -4.449 1 98.94 87 THR A CA 1
ATOM 701 C C . THR A 1 87 ? 1.675 8.336 -5.902 1 98.94 87 THR A C 1
ATOM 703 O O . THR A 1 87 ? 2.549 7.898 -6.652 1 98.94 87 THR A O 1
ATOM 706 N N . LEU A 1 88 ? 0.425 8.625 -6.266 1 98.88 88 LEU A N 1
ATOM 707 C CA . LEU A 1 88 ? -0.036 8.273 -7.602 1 98.88 88 LEU A CA 1
ATOM 708 C C . LEU A 1 88 ? 0.019 9.477 -8.531 1 98.88 88 LEU A C 1
ATOM 710 O O . LEU A 1 88 ? 0.205 9.328 -9.742 1 98.88 88 LEU A O 1
ATOM 714 N N . SER A 1 89 ? -0.226 10.656 -8.023 1 98.75 89 SER A N 1
ATOM 715 C CA . SER A 1 89 ? -0.207 11.891 -8.797 1 98.75 89 SER A CA 1
ATOM 716 C C . SER A 1 89 ? -0.111 13.109 -7.883 1 98.75 89 SER A C 1
ATOM 718 O O . SER A 1 89 ? -0.279 13 -6.668 1 98.75 89 SER A O 1
ATOM 720 N N . GLY A 1 90 ? 0.155 14.273 -8.508 1 98.62 90 GLY A N 1
ATOM 721 C CA . GLY A 1 90 ? 0.161 15.539 -7.793 1 98.62 90 GLY A CA 1
ATOM 722 C C . GLY A 1 90 ? 1.375 15.711 -6.902 1 98.62 90 GLY A C 1
ATOM 723 O O . GLY A 1 90 ? 2.477 15.281 -7.254 1 98.62 90 GLY A O 1
ATOM 724 N N . LYS A 1 91 ? 1.179 16.578 -5.93 1 98.56 91 LYS A N 1
ATOM 725 C CA . LYS A 1 91 ? 2.262 16.984 -5.043 1 98.56 91 LYS A CA 1
ATOM 726 C C . LYS A 1 91 ? 1.75 17.234 -3.627 1 98.56 91 LYS A C 1
ATOM 728 O O . LYS A 1 91 ? 0.74 17.922 -3.436 1 98.56 91 LYS A O 1
ATOM 733 N N . TRP A 1 92 ? 2.434 16.594 -2.678 1 98.75 92 TRP A N 1
ATOM 734 C CA . TRP A 1 92 ? 1.998 16.719 -1.29 1 98.75 92 TRP A CA 1
ATOM 735 C C . TRP A 1 92 ? 3.162 16.5 -0.331 1 98.75 92 TRP A C 1
ATOM 737 O O . TRP A 1 92 ? 4.258 16.125 -0.753 1 98.75 92 TRP A O 1
ATOM 747 N N . GLY A 1 93 ? 2.969 16.766 0.933 1 98.19 93 GLY A N 1
ATOM 748 C CA . GLY A 1 93 ? 3.957 16.531 1.976 1 98.19 93 GLY A CA 1
ATOM 749 C C . GLY A 1 93 ? 3.418 16.781 3.371 1 98.19 93 GLY A C 1
ATOM 750 O O . GLY A 1 93 ? 2.203 16.875 3.568 1 98.19 93 GLY A O 1
ATOM 751 N N . TYR A 1 94 ? 4.27 16.656 4.312 1 97.62 94 TYR A N 1
ATOM 752 C CA . TYR A 1 94 ? 3.99 17.016 5.699 1 97.62 94 TYR A CA 1
ATOM 753 C C . TYR A 1 94 ? 4.77 18.25 6.117 1 97.62 94 TYR A C 1
ATOM 755 O O . TYR A 1 94 ? 5.969 18.359 5.852 1 97.62 94 TYR A O 1
ATOM 763 N N . LEU A 1 95 ? 4.105 19.141 6.805 1 96.5 95 LEU A N 1
ATOM 764 C CA . LEU A 1 95 ? 4.75 20.391 7.223 1 96.5 95 LEU A CA 1
ATOM 765 C C . LEU A 1 95 ? 5.949 20.094 8.117 1 96.5 95 LEU A C 1
ATOM 767 O O . LEU A 1 95 ? 6.871 20.906 8.211 1 96.5 95 LEU A O 1
ATOM 771 N N . GLU A 1 96 ? 5.988 18.969 8.734 1 95.19 96 GLU A N 1
ATOM 772 C CA . GLU A 1 96 ? 6.977 18.625 9.75 1 95.19 96 GLU A CA 1
ATOM 773 C C . GLU A 1 96 ? 8.18 17.906 9.125 1 95.19 96 GLU A C 1
ATOM 775 O O . GLU A 1 96 ? 9.141 17.578 9.828 1 95.19 96 GLU A O 1
ATOM 780 N N . HIS A 1 97 ? 8.164 17.641 7.793 1 94 97 HIS A N 1
ATOM 781 C CA . HIS A 1 97 ? 9.227 16.875 7.168 1 94 97 HIS A CA 1
ATOM 782 C C . HIS A 1 97 ? 9.859 17.641 6.012 1 94 97 HIS A C 1
ATOM 784 O O . HIS A 1 97 ? 9.328 18.672 5.59 1 94 97 HIS A O 1
ATOM 790 N N . GLU A 1 98 ? 10.945 17.094 5.582 1 93.56 98 GLU A N 1
ATOM 791 C CA . GLU A 1 98 ? 11.742 17.859 4.625 1 93.56 98 GLU A CA 1
ATOM 792 C C . GLU A 1 98 ? 11.492 17.375 3.195 1 93.56 98 GLU A C 1
ATOM 794 O O . GLU A 1 98 ? 11.961 18 2.238 1 93.56 98 GLU A O 1
ATOM 799 N N . TRP A 1 99 ? 10.797 16.359 3.041 1 96.19 99 TRP A N 1
ATOM 800 C CA . TRP A 1 99 ? 10.547 15.836 1.704 1 96.19 99 TRP A CA 1
ATOM 801 C C . TRP A 1 99 ? 9.211 16.344 1.164 1 96.19 99 TRP A C 1
ATOM 803 O O . TRP A 1 99 ? 8.32 16.703 1.935 1 96.19 99 TRP A O 1
ATOM 813 N N . THR A 1 100 ? 9.062 16.406 -0.097 1 98.31 100 THR A N 1
ATOM 814 C CA . THR A 1 100 ? 7.836 16.609 -0.862 1 98.31 100 THR A CA 1
ATOM 815 C C . THR A 1 100 ? 7.621 15.453 -1.839 1 98.31 100 THR A C 1
ATOM 817 O O . THR A 1 100 ? 8.5 15.141 -2.648 1 98.31 100 THR A O 1
ATOM 820 N N . ALA A 1 101 ? 6.508 14.852 -1.724 1 98.69 101 ALA A N 1
ATOM 821 C CA . ALA A 1 101 ? 6.25 13.648 -2.51 1 98.69 101 ALA A CA 1
ATOM 822 C C . ALA A 1 101 ? 5.543 13.984 -3.818 1 98.69 101 ALA A C 1
ATOM 824 O O . ALA A 1 101 ? 4.652 14.836 -3.846 1 98.69 101 ALA A O 1
ATOM 825 N N . THR A 1 102 ? 5.957 13.367 -4.852 1 98.62 102 THR A N 1
ATOM 826 C CA . THR A 1 102 ? 5.301 13.391 -6.156 1 98.62 102 THR A CA 1
ATOM 827 C C . THR A 1 102 ? 5.117 11.969 -6.688 1 98.62 102 THR A C 1
ATOM 829 O O . THR A 1 102 ? 5.406 10.992 -5.988 1 98.62 102 THR A O 1
ATOM 832 N N . ARG A 1 103 ? 4.555 11.938 -7.902 1 98.62 103 ARG A N 1
ATOM 833 C CA . ARG A 1 103 ? 4.23 10.648 -8.492 1 98.62 103 ARG A CA 1
ATOM 834 C C . ARG A 1 103 ? 5.387 9.664 -8.336 1 98.62 103 ARG A C 1
ATOM 836 O O . ARG A 1 103 ? 6.527 9.977 -8.688 1 98.62 103 ARG A O 1
ATOM 843 N N . GLY A 1 104 ? 5.082 8.461 -7.723 1 98.75 104 GLY A N 1
ATOM 844 C CA . GLY A 1 104 ? 6.066 7.395 -7.656 1 98.75 104 GLY A CA 1
ATOM 845 C C . GLY A 1 104 ? 6.773 7.32 -6.316 1 98.75 104 GLY A C 1
ATOM 846 O O . GLY A 1 104 ? 7.488 6.355 -6.035 1 98.75 104 GLY A O 1
ATOM 847 N N . ASP A 1 105 ? 6.602 8.312 -5.473 1 98.88 105 ASP A N 1
ATOM 848 C CA . ASP A 1 105 ? 7.316 8.359 -4.199 1 98.88 105 ASP A CA 1
ATOM 849 C C . ASP A 1 105 ? 6.605 7.527 -3.139 1 98.88 105 ASP A C 1
ATOM 851 O O . ASP A 1 105 ? 5.375 7.516 -3.068 1 98.88 105 ASP A O 1
ATOM 855 N N . PHE A 1 106 ? 7.391 6.82 -2.305 1 98.88 106 PHE A N 1
ATOM 856 C CA . PHE A 1 106 ? 6.93 5.996 -1.196 1 98.88 106 PHE A CA 1
ATOM 857 C C . PHE A 1 106 ? 7.148 6.703 0.135 1 98.88 106 PHE A C 1
ATOM 859 O O . PHE A 1 106 ? 8.188 7.336 0.346 1 98.88 106 PHE A O 1
ATOM 866 N N . VAL A 1 107 ? 6.098 6.609 1.05 1 98.56 107 VAL A N 1
ATOM 867 C CA . VAL A 1 107 ? 6.18 7.199 2.383 1 98.56 107 VAL A CA 1
ATOM 868 C C . VAL A 1 107 ? 5.742 6.18 3.428 1 98.56 107 VAL A C 1
ATOM 870 O O . VAL A 1 107 ? 4.762 5.457 3.227 1 98.56 107 VAL A O 1
ATOM 873 N N . TYR A 1 108 ? 6.469 6.074 4.473 1 98.25 108 TYR A N 1
ATOM 874 C CA . TYR A 1 108 ? 6.105 5.328 5.668 1 98.25 108 TYR A CA 1
ATOM 875 C C . TYR A 1 108 ? 6.039 6.246 6.887 1 98.25 108 TYR A C 1
ATOM 877 O O . TYR A 1 108 ? 7.043 6.859 7.258 1 98.25 108 TYR A O 1
ATOM 885 N N . GLU A 1 109 ? 4.816 6.332 7.484 1 97.56 109 GLU A N 1
ATOM 886 C CA . GLU A 1 109 ? 4.656 7.066 8.734 1 97.56 109 GLU A CA 1
ATOM 887 C C . GLU A 1 109 ? 4.918 6.164 9.945 1 97.56 109 GLU A C 1
ATOM 889 O O . GLU A 1 109 ? 4.199 5.188 10.156 1 97.56 109 GLU A O 1
ATOM 894 N N . THR A 1 110 ? 5.863 6.52 10.695 1 96.31 110 THR A N 1
ATOM 895 C CA . THR A 1 110 ? 6.195 5.75 11.891 1 96.31 110 THR A CA 1
ATOM 896 C C . THR A 1 110 ? 5.164 5.988 12.992 1 96.31 110 THR A C 1
ATOM 898 O O . THR A 1 110 ? 4.719 7.121 13.195 1 96.31 110 THR A O 1
ATOM 901 N N . PRO A 1 111 ? 4.855 4.859 13.719 1 97.12 111 PRO A N 1
ATOM 902 C CA . PRO A 1 111 ? 3.988 5.07 14.875 1 97.12 111 PRO A CA 1
ATOM 903 C C . PRO A 1 111 ? 4.512 6.156 15.812 1 97.12 111 PRO A C 1
ATOM 905 O O . PRO A 1 111 ? 5.691 6.148 16.172 1 97.12 111 PRO A O 1
ATOM 908 N N . GLY A 1 112 ? 3.637 7.117 16.109 1 96.19 112 GLY A N 1
ATOM 909 C CA . GLY A 1 112 ? 4.012 8.117 17.094 1 96.19 112 GLY A CA 1
ATOM 910 C C . GLY A 1 112 ? 4.512 9.406 16.469 1 96.19 112 GLY A C 1
ATOM 911 O O . GLY A 1 112 ? 4.812 10.375 17.172 1 96.19 112 GLY A O 1
ATOM 912 N N . GLU A 1 113 ? 4.582 9.398 15.211 1 94.56 113 GLU A N 1
ATOM 913 C CA . GLU A 1 113 ? 4.98 10.633 14.531 1 94.56 113 GLU A CA 1
ATOM 914 C C . GLU A 1 113 ? 3.768 11.492 14.195 1 94.56 113 GLU A C 1
ATOM 916 O O . GLU A 1 113 ? 2.824 11.023 13.555 1 94.56 113 GLU A O 1
ATOM 921 N N . GLY A 1 114 ? 3.811 12.75 14.656 1 95.31 114 GLY A N 1
ATOM 922 C CA . GLY A 1 114 ? 2.799 13.727 14.273 1 95.31 114 GLY A CA 1
ATOM 923 C C . GLY A 1 114 ? 3.111 14.43 12.969 1 95.31 114 GLY A C 1
ATOM 924 O O . GLY A 1 114 ? 4.277 14.695 12.664 1 95.31 114 GLY A O 1
ATOM 925 N N . HIS A 1 115 ? 2.072 14.75 12.219 1 96.69 115 HIS A N 1
ATOM 926 C CA . HIS A 1 115 ? 2.285 15.422 10.938 1 96.69 115 HIS A CA 1
ATOM 927 C C . HIS A 1 115 ? 1.036 16.188 10.5 1 96.69 115 HIS A C 1
ATOM 929 O O . HIS A 1 115 ? -0.061 15.922 11 1 96.69 115 HIS A O 1
ATOM 935 N N . THR A 1 116 ? 1.229 17.172 9.688 1 97.56 116 THR A N 1
ATOM 936 C CA . THR A 1 116 ? 0.217 17.984 9.008 1 97.56 116 THR A CA 1
ATOM 937 C C . THR A 1 116 ? 0.305 17.797 7.492 1 97.56 116 THR A C 1
ATOM 939 O O . THR A 1 116 ? 1.224 18.312 6.852 1 97.56 116 THR A O 1
ATOM 942 N N . LEU A 1 117 ? -0.693 17.062 6.93 1 98.44 117 LEU A N 1
ATOM 943 C CA . LEU A 1 117 ? -0.63 16.781 5.5 1 98.44 117 LEU A CA 1
ATOM 944 C C . LEU A 1 117 ? -1.08 17.984 4.684 1 98.44 117 LEU A C 1
ATOM 946 O O . LEU A 1 117 ? -2.148 18.547 4.938 1 98.44 117 LEU A O 1
ATOM 950 N N . VAL A 1 118 ? -0.257 18.344 3.717 1 98.62 118 VAL A N 1
ATOM 951 C CA . VAL A 1 118 ? -0.625 19.422 2.801 1 98.62 118 VAL A CA 1
ATOM 952 C C . VAL A 1 118 ? -0.508 18.922 1.359 1 98.62 118 VAL A C 1
ATOM 954 O O . VAL A 1 118 ? 0.412 18.188 1.023 1 98.62 118 VAL A O 1
ATOM 957 N N . ALA A 1 119 ? -1.461 19.25 0.567 1 98.62 119 ALA A N 1
ATOM 958 C CA . ALA A 1 119 ? -1.413 19.094 -0.883 1 98.62 119 ALA A CA 1
ATOM 959 C C . ALA A 1 119 ? -1.141 20.422 -1.583 1 98.62 119 ALA A C 1
ATOM 961 O O . ALA A 1 119 ? -1.668 21.453 -1.181 1 98.62 119 ALA A O 1
ATOM 962 N N . PHE A 1 120 ? -0.405 20.375 -2.605 1 98.25 120 PHE A N 1
ATOM 963 C CA . PHE A 1 120 ? -0.048 21.562 -3.365 1 98.25 120 PHE A CA 1
ATOM 964 C C . PHE A 1 120 ? -0.974 21.734 -4.562 1 98.25 120 PHE A C 1
ATOM 966 O O . PHE A 1 120 ? -1.544 20.766 -5.062 1 98.25 120 PHE A O 1
ATOM 973 N N . ASP A 1 121 ? -1.063 23.016 -4.969 1 96.94 121 ASP A N 1
ATOM 974 C CA . ASP A 1 121 ? -1.598 23.219 -6.312 1 96.94 121 ASP A CA 1
ATOM 975 C C . ASP A 1 121 ? -0.711 22.547 -7.359 1 96.94 121 ASP A C 1
ATOM 977 O O . ASP A 1 121 ? 0.517 22.625 -7.281 1 96.94 121 ASP A O 1
ATOM 981 N N . HIS A 1 122 ? -1.331 21.859 -8.195 1 96.81 122 HIS A N 1
ATOM 982 C CA . HIS A 1 122 ? -0.662 21.078 -9.227 1 96.81 122 HIS A CA 1
ATOM 983 C C . HIS A 1 122 ? -1.599 20.781 -10.398 1 96.81 122 HIS A C 1
ATOM 985 O O . HIS A 1 122 ? -2.82 20.75 -10.227 1 96.81 122 HIS A O 1
ATOM 991 N N . PRO A 1 123 ? -1.066 20.641 -11.625 1 97.38 123 PRO A N 1
ATOM 992 C CA . PRO A 1 123 ? -1.936 20.344 -12.766 1 97.38 123 PRO A CA 1
ATOM 993 C C . PRO A 1 123 ? -2.746 19.062 -12.578 1 97.38 123 PRO A C 1
ATOM 995 O O . PRO A 1 123 ? -3.859 18.938 -13.094 1 97.38 123 PRO A O 1
ATOM 998 N N . GLU A 1 124 ? -2.213 18.062 -11.898 1 98.06 124 GLU A N 1
ATOM 999 C CA . GLU A 1 124 ? -2.951 16.859 -11.531 1 98.06 124 GLU A CA 1
ATOM 1000 C C . GLU A 1 124 ? -3.361 16.891 -10.062 1 98.06 124 GLU A C 1
ATOM 1002 O O . GLU A 1 124 ? -2.607 17.359 -9.211 1 98.06 124 GLU A O 1
ATOM 1007 N N . PRO A 1 125 ? -4.586 16.344 -9.781 1 98.5 125 PRO A N 1
ATOM 1008 C CA . PRO A 1 125 ? -4.922 16.219 -8.359 1 98.5 125 PRO A CA 1
ATOM 1009 C C . PRO A 1 125 ? -3.91 15.383 -7.586 1 98.5 125 PRO A C 1
ATOM 1011 O O . PRO A 1 125 ? -3.303 14.469 -8.148 1 98.5 125 PRO A O 1
A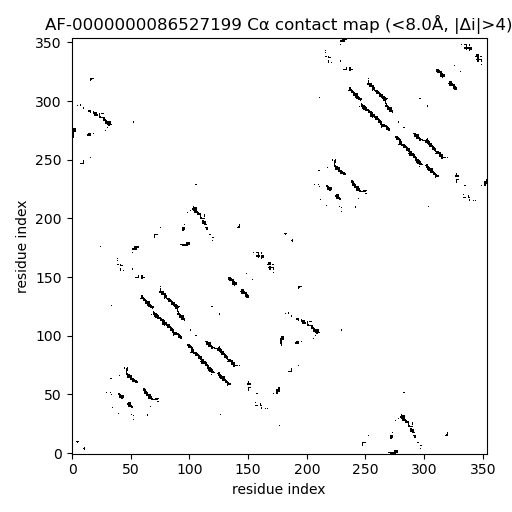TOM 1014 N N . MET A 1 126 ? -3.723 15.812 -6.371 1 98.69 126 MET A N 1
ATOM 1015 C CA . MET A 1 126 ? -2.99 14.906 -5.492 1 98.69 126 MET A CA 1
ATOM 1016 C C . MET A 1 126 ? -3.787 13.625 -5.238 1 98.69 126 MET A C 1
ATOM 1018 O O . MET A 1 126 ? -4.926 13.688 -4.77 1 98.69 126 MET A O 1
ATOM 1022 N N . ARG A 1 127 ? -3.268 12.477 -5.598 1 98.88 127 ARG A N 1
ATOM 1023 C CA . ARG A 1 127 ? -3.779 11.156 -5.238 1 98.88 127 ARG A CA 1
ATOM 1024 C C . ARG A 1 127 ? -2.684 10.289 -4.621 1 98.88 127 ARG A C 1
ATOM 1026 O O . ARG A 1 127 ? -1.579 10.203 -5.164 1 98.88 127 ARG A O 1
ATOM 1033 N N . ALA A 1 128 ? -2.965 9.758 -3.529 1 98.94 128 ALA A N 1
ATOM 1034 C CA . ALA A 1 128 ? -2.043 8.844 -2.859 1 98.94 128 ALA A CA 1
ATOM 1035 C C . ALA A 1 128 ? -2.777 7.621 -2.324 1 98.94 128 ALA A C 1
ATOM 1037 O O . ALA A 1 128 ? -3.879 7.738 -1.78 1 98.94 128 ALA A O 1
ATOM 1038 N N . PHE A 1 129 ? -2.229 6.449 -2.572 1 98.94 129 PHE A N 1
ATOM 1039 C CA . PHE A 1 129 ? -2.705 5.195 -2 1 98.94 129 PHE A CA 1
ATOM 1040 C C . PHE A 1 129 ? -2.219 5.031 -0.566 1 98.94 129 PHE A C 1
ATOM 1042 O O . PHE A 1 129 ? -1.012 4.992 -0.316 1 98.94 129 PHE A O 1
ATOM 1049 N N . PHE A 1 130 ? -3.188 4.949 0.411 1 98.88 130 PHE A N 1
ATOM 1050 C CA . PHE A 1 130 ? -2.838 4.859 1.823 1 98.88 130 PHE A CA 1
ATOM 1051 C C . PHE A 1 130 ? -3.342 3.553 2.424 1 98.88 130 PHE A C 1
ATOM 1053 O O . PHE A 1 130 ? -4.434 3.088 2.084 1 98.88 130 PHE A O 1
ATOM 1060 N N . ILE A 1 131 ? -2.592 2.992 3.256 1 98.62 131 ILE A N 1
ATOM 1061 C CA . ILE A 1 131 ? -3.037 2.01 4.234 1 98.62 131 ILE A CA 1
ATOM 1062 C C . ILE A 1 131 ? -2.885 2.578 5.645 1 98.62 131 ILE A C 1
ATOM 1064 O O . ILE A 1 131 ? -1.765 2.807 6.109 1 98.62 131 ILE A O 1
ATOM 1068 N N . VAL A 1 132 ? -4.012 2.793 6.25 1 98.5 132 VAL A N 1
ATOM 1069 C CA . VAL A 1 132 ? -4.047 3.51 7.52 1 98.5 132 VAL A CA 1
ATOM 1070 C C . VAL A 1 132 ? -4.438 2.551 8.641 1 98.5 132 VAL A C 1
ATOM 1072 O O . VAL A 1 132 ? -5.449 1.851 8.547 1 98.5 132 VAL A O 1
ATOM 1075 N N . LYS A 1 133 ? -3.607 2.471 9.586 1 97.19 133 LYS A N 1
ATOM 1076 C CA . LYS A 1 133 ? -3.99 1.792 10.82 1 97.19 133 LYS A CA 1
ATOM 1077 C C . LYS A 1 133 ? -4.281 2.797 11.93 1 97.19 133 LYS A C 1
ATOM 1079 O O . LYS A 1 133 ? -3.367 3.441 12.453 1 97.19 133 LYS A O 1
ATOM 1084 N N . GLY A 1 134 ? -5.484 3.014 12.164 1 89.69 134 GLY A N 1
ATOM 1085 C CA . GLY A 1 134 ? -5.949 3.934 13.188 1 89.69 134 GLY A CA 1
ATOM 1086 C C . GLY A 1 134 ? -5.699 3.428 14.594 1 89.69 134 GLY A C 1
ATOM 1087 O O . GLY A 1 134 ? -5.207 2.314 14.781 1 89.69 134 GLY A O 1
ATOM 1088 N N . PRO A 1 135 ? -6.305 4.414 15.445 1 97.56 135 PRO A N 1
ATOM 1089 C CA . PRO A 1 135 ? -6.949 5.695 15.156 1 97.56 135 PRO A CA 1
ATOM 1090 C C . PRO A 1 135 ? -5.949 6.789 14.789 1 97.56 135 PRO A C 1
ATOM 1092 O O . PRO A 1 135 ? -4.742 6.613 14.969 1 97.56 135 PRO A O 1
ATOM 1095 N N . LEU A 1 136 ? -6.473 7.848 14.125 1 98.12 136 LEU A N 1
ATOM 1096 C CA . LEU A 1 136 ? -5.82 9.156 14.102 1 98.12 136 LEU A CA 1
ATOM 1097 C C . LEU A 1 136 ? -6.137 9.938 15.367 1 98.12 136 LEU A C 1
ATOM 1099 O O . LEU A 1 136 ? -7.301 10.062 15.758 1 98.12 136 LEU A O 1
ATOM 1103 N N . ILE A 1 137 ? -5.125 10.398 16.031 1 98.38 137 ILE A N 1
ATOM 1104 C CA . ILE A 1 137 ? -5.301 11.297 17.156 1 98.38 137 ILE A CA 1
ATOM 1105 C C . ILE A 1 137 ? -5.047 12.742 16.719 1 98.38 137 ILE A C 1
ATOM 1107 O O . ILE A 1 137 ? -3.906 13.109 16.422 1 98.38 137 ILE A O 1
ATOM 1111 N N . TRP A 1 138 ? -6.109 13.492 16.719 1 98.12 138 TRP A N 1
ATOM 1112 C CA . TRP A 1 138 ? -5.992 14.891 16.344 1 98.12 138 TRP A CA 1
ATOM 1113 C C . TRP A 1 138 ? -5.203 15.672 17.391 1 98.12 138 TRP A C 1
ATOM 1115 O O . TRP A 1 138 ? -5.281 15.375 18.578 1 98.12 138 TRP A O 1
ATOM 1125 N N . LEU A 1 139 ? -4.473 16.641 16.906 1 97.31 139 LEU A N 1
ATOM 1126 C CA . LEU A 1 139 ? -3.676 17.469 17.797 1 97.31 139 LEU A CA 1
ATOM 1127 C C . LEU A 1 139 ? -4.055 18.938 17.672 1 97.31 139 LEU A C 1
ATOM 1129 O O . LEU A 1 139 ? -4.348 19.422 16.578 1 97.31 139 LEU A O 1
ATOM 1133 N N . ASP A 1 140 ? -3.98 19.641 18.797 1 94.88 140 ASP A N 1
ATOM 1134 C CA . ASP A 1 140 ? -4.16 21.094 18.75 1 94.88 140 ASP A CA 1
ATOM 1135 C C . ASP A 1 140 ? -2.854 21.797 18.375 1 94.88 140 ASP A C 1
ATOM 1137 O O . ASP A 1 140 ? -1.873 21.141 18.016 1 94.88 140 ASP A O 1
ATOM 1141 N N . GLU A 1 141 ? -2.822 23.094 18.375 1 91.19 141 GLU A N 1
ATOM 1142 C CA . GLU A 1 141 ? -1.681 23.891 17.922 1 91.19 141 GLU A CA 1
ATOM 1143 C C . GLU A 1 141 ? -0.454 23.641 18.797 1 91.19 141 GLU A C 1
ATOM 1145 O O . GLU A 1 141 ? 0.681 23.766 18.328 1 91.19 141 GLU A O 1
ATOM 1150 N N . ALA A 1 142 ? -0.71 23.234 20.062 1 88.56 142 ALA A N 1
ATOM 1151 C CA . ALA A 1 142 ? 0.379 23 21 1 88.56 142 ALA A CA 1
ATOM 1152 C C . ALA A 1 142 ? 0.83 21.531 20.953 1 88.56 142 ALA A C 1
ATOM 1154 O O . ALA A 1 142 ? 1.739 21.141 21.688 1 88.56 142 ALA A O 1
ATOM 1155 N N . GLY A 1 143 ? 0.139 20.703 20.094 1 89.81 143 GLY A N 1
ATOM 1156 C CA . GLY A 1 143 ? 0.518 19.312 19.953 1 89.81 143 GLY A CA 1
ATOM 1157 C C . GLY A 1 143 ? -0.17 18.406 20.953 1 89.81 143 GLY A C 1
ATOM 1158 O O . GLY A 1 143 ? 0.231 17.25 21.141 1 89.81 143 GLY A O 1
ATOM 1159 N N . ASN A 1 144 ? -1.237 18.953 21.594 1 93.81 144 ASN A N 1
ATOM 1160 C CA . ASN A 1 144 ? -1.994 18.141 22.547 1 93.81 144 ASN A CA 1
ATOM 1161 C C . ASN A 1 144 ? -3.184 17.453 21.875 1 93.81 144 ASN A C 1
ATOM 1163 O O . ASN A 1 144 ? -3.824 18.031 21 1 93.81 144 ASN A O 1
ATOM 1167 N N . PRO A 1 145 ? -3.439 16.188 22.328 1 96.06 145 PRO A N 1
ATOM 1168 C CA . PRO A 1 145 ? -4.594 15.508 21.75 1 96.06 145 PRO A CA 1
ATOM 1169 C C . PRO A 1 145 ? -5.902 16.266 21.953 1 96.06 145 PRO A C 1
ATOM 1171 O O . PRO A 1 145 ? -6.148 16.781 23.047 1 96.06 145 PRO A O 1
ATOM 1174 N N . ASP A 1 146 ? -6.703 16.312 20.938 1 96.75 146 ASP A N 1
ATOM 1175 C CA . ASP A 1 146 ? -7.965 17.031 21.047 1 96.75 146 ASP A CA 1
ATOM 1176 C C . ASP A 1 146 ? -9.078 16.328 20.297 1 96.75 146 ASP A C 1
ATOM 1178 O O . ASP A 1 146 ? -10.047 16.969 19.859 1 96.75 146 ASP A O 1
ATOM 1182 N N . GLY A 1 147 ? -8.938 15.109 20 1 97.88 147 GLY A N 1
ATOM 1183 C CA . GLY A 1 147 ? -9.945 14.297 19.328 1 97.88 147 GLY A CA 1
ATOM 1184 C C . GLY A 1 147 ? -9.367 13.062 18.656 1 97.88 147 GLY A C 1
ATOM 1185 O O . GLY A 1 147 ? -8.164 12.797 18.766 1 97.88 147 GLY A O 1
ATOM 1186 N N . TYR A 1 148 ? -10.227 12.312 18.078 1 98.31 148 TYR A N 1
ATOM 1187 C CA . TYR A 1 148 ? -9.758 11.125 17.375 1 98.31 148 TYR A CA 1
ATOM 1188 C C . TYR A 1 148 ? -10.664 10.805 16.188 1 98.31 148 TYR A C 1
ATOM 1190 O O . TYR A 1 148 ? -11.766 11.344 16.078 1 98.31 148 TYR A O 1
ATOM 1198 N N . PHE A 1 149 ? -10.25 10.078 15.312 1 98.56 149 PHE A N 1
ATOM 1199 C CA . PHE A 1 149 ? -10.93 9.531 14.141 1 98.56 149 PHE A CA 1
ATOM 1200 C C . PHE A 1 149 ? -10.523 8.086 13.906 1 98.56 149 PHE A C 1
ATOM 1202 O O . PHE A 1 149 ? -9.383 7.809 13.516 1 98.56 149 PHE A O 1
ATOM 1209 N N . ASP A 1 150 ? -11.445 7.145 14.227 1 98.56 150 ASP A N 1
ATOM 1210 C CA . ASP A 1 150 ? -11.102 5.734 14.109 1 98.56 150 ASP A CA 1
ATOM 1211 C C . ASP A 1 150 ? -11.875 5.074 12.969 1 98.56 150 ASP A C 1
ATOM 1213 O O . ASP A 1 150 ? -12.516 5.758 12.172 1 98.56 150 ASP A O 1
ATOM 1217 N N . VAL A 1 151 ? -11.805 3.754 12.875 1 98.75 151 VAL A N 1
ATOM 1218 C CA . VAL A 1 151 ? -12.383 3.025 11.75 1 98.75 151 VAL A CA 1
ATOM 1219 C C . VAL A 1 151 ? -13.906 3.152 11.781 1 98.75 151 VAL A C 1
ATOM 1221 O O . VAL A 1 151 ? -14.547 3.168 10.734 1 98.75 151 VAL A O 1
ATOM 1224 N N . HIS A 1 152 ? -14.492 3.279 12.93 1 98.75 152 HIS A N 1
ATOM 1225 C CA . HIS A 1 152 ? -15.938 3.432 13.023 1 98.75 152 HIS A CA 1
ATOM 1226 C C . HIS A 1 152 ? -16.375 4.816 12.562 1 98.75 152 HIS A C 1
ATOM 1228 O O . HIS A 1 152 ? -17.422 4.957 11.922 1 98.75 152 HIS A O 1
ATOM 1234 N N . SER A 1 153 ? -15.609 5.859 12.914 1 98.81 153 SER A N 1
ATOM 1235 C CA . SER A 1 153 ? -15.844 7.184 12.352 1 98.81 153 SER A CA 1
ATOM 1236 C C . SER A 1 153 ? -15.766 7.16 10.828 1 98.81 153 SER A C 1
ATOM 1238 O O . SER A 1 153 ? -16.625 7.73 10.156 1 98.81 153 SER A O 1
ATOM 1240 N N . TYR A 1 154 ? -14.766 6.465 10.344 1 98.88 154 TYR A N 1
ATOM 1241 C CA . TYR A 1 154 ? -14.539 6.359 8.906 1 98.88 154 TYR A CA 1
ATOM 1242 C C . TYR A 1 154 ? -15.727 5.691 8.219 1 98.88 154 TYR A C 1
ATOM 1244 O O . TYR A 1 154 ? -16.219 6.18 7.199 1 98.88 154 TYR A O 1
ATOM 1252 N N . ILE A 1 155 ? -16.156 4.582 8.797 1 98.88 155 ILE A N 1
ATOM 1253 C CA . ILE A 1 155 ? -17.266 3.82 8.25 1 98.88 155 ILE A CA 1
ATOM 1254 C C . ILE A 1 155 ? -18.531 4.691 8.219 1 98.88 155 ILE A C 1
ATOM 1256 O O . ILE A 1 155 ? -19.219 4.754 7.207 1 98.88 155 ILE A O 1
ATOM 1260 N N . ALA A 1 156 ? -18.797 5.355 9.281 1 98.88 156 ALA A N 1
ATOM 1261 C CA . ALA A 1 156 ? -19.969 6.203 9.359 1 98.88 156 ALA A CA 1
ATOM 1262 C C . ALA A 1 156 ? -19.922 7.312 8.312 1 98.88 156 ALA A C 1
ATOM 1264 O O . ALA A 1 156 ? -20.922 7.566 7.621 1 98.88 156 ALA A O 1
ATOM 1265 N N . MET A 1 157 ? -18.781 7.953 8.18 1 98.81 157 MET A N 1
ATOM 1266 C CA . MET A 1 157 ? -18.578 9.016 7.207 1 98.81 157 MET A CA 1
ATOM 1267 C C . MET A 1 157 ? -18.797 8.508 5.785 1 98.81 157 MET A C 1
ATOM 1269 O O . MET A 1 157 ? -19.484 9.133 4.988 1 98.81 157 MET A O 1
ATOM 1273 N N . CYS A 1 158 ? -18.25 7.352 5.496 1 98.94 158 CYS A N 1
ATOM 1274 C CA . CYS A 1 158 ? -18.328 6.785 4.156 1 98.94 158 CYS A CA 1
ATOM 1275 C C . CYS A 1 158 ? -19.766 6.363 3.824 1 98.94 158 CYS A C 1
ATOM 1277 O O . CYS A 1 158 ? -20.25 6.637 2.73 1 98.94 158 CYS A O 1
ATOM 1279 N N . LYS A 1 159 ? -20.375 5.707 4.758 1 98.94 159 LYS A N 1
ATOM 1280 C CA . LYS A 1 159 ? -21.734 5.258 4.527 1 98.94 159 LYS A CA 1
ATOM 1281 C C . LYS A 1 159 ? -22.672 6.438 4.277 1 98.94 159 LYS A C 1
ATOM 1283 O O . LYS A 1 159 ? -23.5 6.398 3.367 1 98.94 159 LYS A O 1
ATOM 1288 N N . ALA A 1 160 ? -22.562 7.449 5.09 1 98.88 160 ALA A N 1
ATOM 1289 C CA . ALA A 1 160 ? -23.406 8.625 4.934 1 98.88 160 ALA A CA 1
ATOM 1290 C C . ALA A 1 160 ? -23.234 9.258 3.557 1 98.88 160 ALA A C 1
ATOM 1292 O O . ALA A 1 160 ? -24.203 9.602 2.891 1 98.88 160 ALA A O 1
ATOM 1293 N N . HIS A 1 161 ? -22 9.422 3.145 1 98.94 161 HIS A N 1
ATOM 1294 C CA . HIS A 1 161 ? -21.734 10.039 1.852 1 98.94 161 HIS A CA 1
ATOM 1295 C C . HIS A 1 161 ? -22.25 9.172 0.707 1 98.94 161 HIS A C 1
ATOM 1297 O O . HIS A 1 161 ? -22.906 9.672 -0.212 1 98.94 161 HIS A O 1
ATOM 1303 N N . TYR A 1 162 ? -21.891 7.828 0.761 1 98.88 162 TYR A N 1
ATOM 1304 C CA . TYR A 1 162 ? -22.297 6.938 -0.323 1 98.88 162 TYR A CA 1
ATOM 1305 C C . TYR A 1 162 ? -23.812 6.891 -0.453 1 98.88 162 TYR A C 1
ATOM 1307 O O . TYR A 1 162 ? -24.344 6.82 -1.562 1 98.88 162 TYR A O 1
ATOM 1315 N N . GLU A 1 163 ? -24.5 6.934 0.667 1 98.69 163 GLU A N 1
ATOM 1316 C CA . GLU A 1 163 ? -25.953 7.012 0.628 1 98.69 163 GLU A CA 1
ATOM 1317 C C . GLU A 1 163 ? -26.422 8.297 -0.051 1 98.69 163 GLU A C 1
ATOM 1319 O O . GLU A 1 163 ? -27.297 8.266 -0.928 1 98.69 163 GLU A O 1
ATOM 1324 N N . LYS A 1 164 ? -25.875 9.352 0.303 1 98.62 164 LYS A N 1
ATOM 1325 C CA . LYS A 1 164 ? -26.266 10.68 -0.18 1 98.62 164 LYS A CA 1
ATOM 1326 C C . LYS A 1 164 ? -26.094 10.781 -1.691 1 98.62 164 LYS A C 1
ATOM 1328 O O . LYS A 1 164 ? -26.922 11.391 -2.377 1 98.62 164 LYS A O 1
ATOM 1333 N N . VAL A 1 165 ? -25.062 10.172 -2.168 1 98.5 165 VAL A N 1
ATOM 1334 C CA . VAL A 1 165 ? -24.734 10.383 -3.578 1 98.5 165 VAL A CA 1
ATOM 1335 C C . VAL A 1 165 ? -25.328 9.242 -4.414 1 98.5 165 VAL A C 1
ATOM 1337 O O . VAL A 1 165 ? -25.016 9.117 -5.602 1 98.5 165 VAL A O 1
ATOM 1340 N N . GLY A 1 166 ? -25.953 8.266 -3.828 1 98.5 166 GLY A N 1
ATOM 1341 C CA . GLY A 1 166 ? -26.734 7.281 -4.559 1 98.5 166 GLY A CA 1
ATOM 1342 C C . GLY A 1 166 ? -26.016 5.965 -4.742 1 98.5 166 GLY A C 1
ATOM 1343 O O . GLY A 1 166 ? -26.516 5.062 -5.422 1 98.5 166 GLY A O 1
ATOM 1344 N N . LEU A 1 167 ? -24.859 5.816 -4.18 1 98.38 167 LEU A N 1
ATOM 1345 C CA . LEU A 1 167 ? -24.125 4.562 -4.266 1 98.38 167 LEU A CA 1
ATOM 1346 C C . LEU A 1 167 ? -24.641 3.557 -3.24 1 98.38 167 LEU A C 1
ATOM 1348 O O . LEU A 1 167 ? -24.484 2.346 -3.42 1 98.38 167 LEU A O 1
ATOM 1352 N N . GLY A 1 168 ? -25.203 4.055 -2.199 1 98.62 168 GLY A N 1
ATOM 1353 C CA . GLY A 1 168 ? -25.766 3.219 -1.152 1 98.62 168 GLY A CA 1
ATOM 1354 C C . GLY A 1 168 ? -24.766 2.848 -0.076 1 98.62 168 GLY A C 1
ATOM 1355 O O . GLY A 1 168 ? -23.641 2.471 -0.38 1 98.62 168 GLY A O 1
ATOM 1356 N N . ALA A 1 169 ? -25.25 2.826 1.156 1 98.19 169 ALA A N 1
ATOM 1357 C CA . ALA A 1 169 ? -24.406 2.512 2.312 1 98.19 169 ALA A CA 1
ATOM 1358 C C . ALA A 1 169 ? -23.891 1.079 2.238 1 98.19 169 ALA A C 1
ATOM 1360 O O . ALA A 1 169 ? -22.797 0.782 2.736 1 98.19 169 ALA A O 1
ATOM 1361 N N . GLN A 1 170 ? -24.578 0.214 1.638 1 98.25 170 GLN A N 1
ATOM 1362 C CA . GLN A 1 170 ? -24.219 -1.197 1.541 1 98.25 170 GLN A CA 1
ATOM 1363 C C . GLN A 1 170 ? -22.938 -1.385 0.739 1 98.25 170 GLN A C 1
ATOM 1365 O O . GLN A 1 170 ? -22.219 -2.365 0.932 1 98.25 170 GLN A O 1
ATOM 1370 N N . ALA A 1 171 ? -22.656 -0.412 -0.13 1 98.44 171 ALA A N 1
ATOM 1371 C CA . ALA A 1 171 ? -21.422 -0.472 -0.911 1 98.44 171 ALA A CA 1
ATOM 1372 C C . ALA A 1 171 ? -20.203 -0.407 -0.005 1 98.44 171 ALA A C 1
ATOM 1374 O O . ALA A 1 171 ? -19.156 -1 -0.311 1 98.44 171 ALA A O 1
ATOM 1375 N N . ILE A 1 172 ? -20.344 0.272 1.132 1 98.69 172 ILE A N 1
ATOM 1376 C CA . ILE A 1 172 ? -19.25 0.369 2.092 1 98.69 172 ILE A CA 1
ATOM 1377 C C . ILE A 1 172 ? -19.094 -0.955 2.838 1 98.69 172 ILE A C 1
ATOM 1379 O O . ILE A 1 172 ? -17.969 -1.412 3.086 1 98.69 172 ILE A O 1
ATOM 1383 N N . GLU A 1 173 ? -20.188 -1.601 3.143 1 97.75 173 GLU A N 1
ATOM 1384 C CA . GLU A 1 173 ? -20.156 -2.865 3.869 1 97.75 173 GLU A CA 1
ATOM 1385 C C . GLU A 1 173 ? -19.453 -3.955 3.051 1 97.75 173 GLU A C 1
ATOM 1387 O O . GLU A 1 173 ? -18.828 -4.855 3.611 1 97.75 173 GLU A O 1
ATOM 1392 N N . LYS A 1 174 ? -19.531 -3.82 1.775 1 97.06 174 LYS A N 1
ATOM 1393 C CA . LYS A 1 174 ? -18.906 -4.793 0.883 1 97.06 174 LYS A CA 1
ATOM 1394 C C . LYS A 1 174 ? -17.391 -4.711 0.96 1 97.06 174 LYS A C 1
ATOM 1396 O O . LYS A 1 174 ? -16.688 -5.621 0.507 1 97.06 174 LYS A O 1
ATOM 1401 N N . LEU A 1 175 ? -16.906 -3.646 1.565 1 98 175 LEU A N 1
ATOM 1402 C CA . LEU A 1 175 ? -15.461 -3.441 1.668 1 98 175 LEU A CA 1
ATOM 1403 C C . LEU A 1 175 ? -14.914 -4.043 2.959 1 98 175 LEU A C 1
ATOM 1405 O O . LEU A 1 175 ? -13.703 -4.055 3.182 1 98 175 LEU A O 1
ATOM 1409 N N . PHE A 1 176 ? -15.82 -4.543 3.824 1 97.38 176 PHE A N 1
ATOM 1410 C CA . PHE A 1 176 ? -15.391 -5.035 5.129 1 97.38 176 PHE A CA 1
ATOM 1411 C C . PHE A 1 176 ? -14.625 -6.352 4.988 1 97.38 176 PHE A C 1
ATOM 1413 O O . PHE A 1 176 ? -15.023 -7.223 4.215 1 97.38 176 PHE A O 1
ATOM 1420 N N . ARG A 1 177 ? -13.594 -6.402 5.719 1 94.19 177 ARG A N 1
ATOM 1421 C CA . ARG A 1 177 ? -12.82 -7.637 5.848 1 94.19 177 ARG A CA 1
ATOM 1422 C C . ARG A 1 177 ? -12.414 -7.879 7.297 1 94.19 177 ARG A C 1
ATOM 1424 O O . ARG A 1 177 ? -12.258 -6.934 8.07 1 94.19 177 ARG A O 1
ATOM 1431 N N . MET B 1 1 ? 13.117 20.766 4.461 1 73.69 1 MET B N 1
ATOM 1432 C CA . MET B 1 1 ? 11.727 21.156 4.66 1 73.69 1 MET B CA 1
ATOM 1433 C C . MET B 1 1 ? 10.891 20.828 3.434 1 73.69 1 MET B C 1
ATOM 1435 O O . MET B 1 1 ? 11.406 20.766 2.318 1 73.69 1 MET B O 1
ATOM 1439 N N . VAL B 1 2 ? 9.562 20.484 3.734 1 85 2 VAL B N 1
ATOM 1440 C CA . VAL B 1 2 ? 8.633 20.375 2.617 1 85 2 VAL B CA 1
ATOM 1441 C C . VAL B 1 2 ? 8.695 21.656 1.769 1 85 2 VAL B C 1
ATOM 1443 O O . VAL B 1 2 ? 9.023 22.719 2.275 1 85 2 VAL B O 1
ATOM 1446 N N . ASP B 1 3 ? 8.43 21.547 0.497 1 88.75 3 ASP B N 1
ATOM 1447 C CA . ASP B 1 3 ? 8.492 22.703 -0.382 1 88.75 3 ASP B CA 1
ATOM 1448 C C . ASP B 1 3 ? 7.625 23.844 0.148 1 88.75 3 ASP B C 1
ATOM 1450 O O . ASP B 1 3 ? 6.574 23.594 0.745 1 88.75 3 ASP B O 1
ATOM 1454 N N . LYS B 1 4 ? 8.016 24.953 -0.14 1 89.81 4 LYS B N 1
ATOM 1455 C CA . LYS B 1 4 ? 7.273 26.109 0.343 1 89.81 4 LYS B CA 1
ATOM 1456 C C . LYS B 1 4 ? 6.004 26.344 -0.473 1 89.81 4 LYS B C 1
ATOM 1458 O O . LYS B 1 4 ? 6.008 26.188 -1.695 1 89.81 4 LYS B O 1
ATOM 1463 N N . ALA B 1 5 ? 5.059 26.781 0.246 1 89.5 5 ALA B N 1
ATOM 1464 C CA . ALA B 1 5 ? 3.826 27.188 -0.42 1 89.5 5 ALA B CA 1
ATOM 1465 C C . ALA B 1 5 ? 4.039 28.484 -1.213 1 89.5 5 ALA B C 1
ATOM 1467 O O . ALA B 1 5 ? 4.824 29.344 -0.812 1 89.5 5 ALA B O 1
ATOM 1468 N N . VAL B 1 6 ? 3.445 28.516 -2.307 1 86.06 6 VAL B N 1
ATOM 1469 C CA . VAL B 1 6 ? 3.506 29.75 -3.088 1 86.06 6 VAL B CA 1
ATOM 1470 C C . VAL B 1 6 ? 2.199 30.516 -2.939 1 86.06 6 VAL B C 1
ATOM 1472 O O . VAL B 1 6 ? 2.197 31.672 -2.492 1 86.06 6 VAL B O 1
ATOM 1475 N N . ALA B 1 7 ? 1.016 29.844 -3.217 1 90.25 7 ALA B N 1
ATOM 1476 C CA . ALA B 1 7 ? -0.29 30.5 -3.166 1 90.25 7 ALA B CA 1
ATOM 1477 C C . ALA B 1 7 ? -1.286 29.672 -2.359 1 90.25 7 ALA B C 1
ATOM 1479 O O . ALA B 1 7 ? -2.43 30.094 -2.158 1 90.25 7 ALA B O 1
ATOM 1480 N N . GLU B 1 8 ? -0.838 28.609 -1.877 1 95.94 8 GLU B N 1
ATOM 1481 C CA . GLU B 1 8 ? -1.733 27.719 -1.142 1 95.94 8 GLU B CA 1
ATOM 1482 C C . GLU B 1 8 ? -2.229 28.375 0.145 1 95.94 8 GLU B C 1
ATOM 1484 O O . GLU B 1 8 ? -1.468 29.062 0.827 1 95.94 8 GLU B O 1
ATOM 1489 N N . PHE B 1 9 ? -3.535 28.047 0.558 1 96.12 9 PHE B N 1
ATOM 1490 C CA . PHE B 1 9 ? -4.172 28.703 1.698 1 96.12 9 PHE B CA 1
ATOM 1491 C C . PHE B 1 9 ? -3.467 28.328 2.996 1 96.12 9 PHE B C 1
ATOM 1493 O O . PHE B 1 9 ? -3.576 29.031 3.998 1 96.12 9 PHE B O 1
ATOM 1500 N N . TRP B 1 10 ? -2.762 27.219 3.041 1 95.81 10 TRP B N 1
ATOM 1501 C CA . TRP B 1 10 ? -2.148 26.719 4.27 1 95.81 10 TRP B CA 1
ATOM 1502 C C . TRP B 1 10 ? -0.742 27.281 4.441 1 95.81 10 TRP B C 1
ATOM 1504 O O . TRP B 1 10 ? -0.004 26.859 5.336 1 95.81 10 TRP B O 1
ATOM 1514 N N . GLN B 1 11 ? -0.296 28.234 3.668 1 95.19 11 GLN B N 1
ATOM 1515 C CA . GLN B 1 11 ? 1.071 28.734 3.584 1 95.19 11 GLN B CA 1
ATOM 1516 C C . GLN B 1 11 ? 1.541 29.281 4.93 1 95.19 11 GLN B C 1
ATOM 1518 O O . GLN B 1 11 ? 2.744 29.344 5.195 1 95.19 11 GLN B O 1
ATOM 1523 N N . ASN B 1 12 ? 0.641 29.625 5.852 1 93.94 12 ASN B N 1
ATOM 1524 C CA . ASN B 1 12 ? 1.037 30.234 7.109 1 93.94 12 ASN B CA 1
ATOM 1525 C C . ASN B 1 12 ? 0.829 29.297 8.289 1 93.94 12 ASN B C 1
ATOM 1527 O O . ASN B 1 12 ? 0.928 29.703 9.445 1 93.94 12 ASN B O 1
ATOM 1531 N N . ILE B 1 13 ? 0.484 28.125 8.016 1 94.19 13 ILE B N 1
ATOM 1532 C CA . ILE B 1 13 ? 0.313 27.156 9.086 1 94.19 13 ILE B CA 1
ATOM 1533 C C . ILE B 1 13 ? 1.678 26.641 9.531 1 94.19 13 ILE B C 1
ATOM 1535 O O . ILE B 1 13 ? 2.477 26.172 8.711 1 94.19 13 ILE B O 1
ATOM 1539 N N . ALA B 1 14 ? 1.943 26.734 10.859 1 93.12 14 ALA B N 1
ATOM 1540 C CA . ALA B 1 14 ? 3.219 26.281 11.414 1 93.12 14 ALA B CA 1
ATOM 1541 C C . ALA B 1 14 ? 3.207 24.766 11.656 1 93.12 14 ALA B C 1
ATOM 1543 O O . ALA B 1 14 ? 2.199 24.219 12.102 1 93.12 14 ALA B O 1
ATOM 1544 N N . PRO B 1 15 ? 4.336 24.109 11.352 1 94.19 15 PRO B N 1
ATOM 1545 C CA . PRO B 1 15 ? 4.426 22.703 11.734 1 94.19 15 PRO B CA 1
ATOM 1546 C C . PRO B 1 15 ? 4.355 22.5 13.25 1 94.19 15 PRO B C 1
ATOM 1548 O O . PRO B 1 15 ? 4.527 23.453 14.016 1 94.19 15 PRO B O 1
ATOM 1551 N N . ILE B 1 16 ? 4.039 21.234 13.555 1 93.88 16 ILE B N 1
ATOM 1552 C CA . ILE B 1 16 ? 4.125 20.859 14.961 1 93.88 16 ILE B CA 1
ATOM 1553 C C . ILE B 1 16 ? 5.559 21.047 15.453 1 93.88 16 ILE B C 1
ATOM 1555 O O . ILE B 1 16 ? 6.508 20.609 14.805 1 93.88 16 ILE B O 1
ATOM 1559 N N . ALA B 1 17 ? 5.684 21.609 16.609 1 91.44 17 ALA B N 1
ATOM 1560 C CA . ALA B 1 17 ? 7.02 21.922 17.109 1 91.44 17 ALA B CA 1
ATOM 1561 C C . ALA B 1 17 ? 7.809 20.656 17.406 1 91.44 17 ALA B C 1
ATOM 1563 O O . ALA B 1 17 ? 8.969 20.531 17 1 91.44 17 ALA B O 1
ATOM 1564 N N . ASN B 1 18 ? 7.234 19.75 18.109 1 90.19 18 ASN B N 1
ATOM 1565 C CA . ASN B 1 18 ? 7.809 18.453 18.406 1 90.19 18 ASN B CA 1
ATOM 1566 C C . ASN B 1 18 ? 6.91 17.312 17.922 1 90.19 18 ASN B C 1
ATOM 1568 O O . ASN B 1 18 ? 6.062 16.828 18.672 1 90.19 18 ASN B O 1
ATOM 1572 N N . PRO B 1 19 ? 7.145 16.891 16.641 1 91.94 19 PRO B N 1
ATOM 1573 C CA . PRO B 1 19 ? 6.191 15.945 16.062 1 91.94 19 PRO B CA 1
ATOM 1574 C C . PRO B 1 19 ? 6.398 14.508 16.547 1 91.94 19 PRO B C 1
ATOM 1576 O O . PRO B 1 19 ? 5.566 13.641 16.281 1 91.94 19 PRO B O 1
ATOM 1579 N N . PHE B 1 20 ? 7.422 14.242 17.375 1 92.88 20 PHE B N 1
ATOM 1580 C CA . PHE B 1 20 ? 7.73 12.852 17.688 1 92.88 20 PHE B CA 1
ATOM 1581 C C . PHE B 1 20 ? 7.363 12.531 19.125 1 92.88 20 PHE B C 1
ATOM 1583 O O . PHE B 1 20 ? 7.793 13.219 20.047 1 92.88 20 PHE B O 1
ATOM 1590 N N . LYS B 1 21 ? 6.625 11.461 19.281 1 93.69 21 LYS B N 1
ATOM 1591 C CA . LYS B 1 21 ? 6.52 10.859 20.609 1 93.69 21 LYS B CA 1
ATOM 1592 C C . LYS B 1 21 ? 7.852 10.258 21.047 1 93.69 21 LYS B C 1
ATOM 1594 O O . LYS B 1 21 ? 8.695 9.938 20.219 1 93.69 21 LYS B O 1
ATOM 1599 N N . PRO B 1 22 ? 8 10.133 22.375 1 93.12 22 PRO B N 1
ATOM 1600 C CA . PRO B 1 22 ? 9.234 9.5 22.844 1 93.12 22 PRO B CA 1
ATOM 1601 C C . PRO B 1 22 ? 9.492 8.141 22.203 1 93.12 22 PRO B C 1
ATOM 1603 O O . PRO B 1 22 ? 8.562 7.352 22.031 1 93.12 22 PRO B O 1
ATOM 1606 N N . ASP B 1 23 ? 10.703 7.902 21.703 1 93.19 23 ASP B N 1
ATOM 1607 C CA . ASP B 1 23 ? 11.234 6.637 21.203 1 93.19 23 ASP B CA 1
ATOM 1608 C C . ASP B 1 23 ? 10.68 6.328 19.812 1 93.19 23 ASP B C 1
ATOM 1610 O O . ASP B 1 23 ? 10.828 5.211 19.312 1 93.19 23 ASP B O 1
ATOM 1614 N N . ALA B 1 24 ? 9.922 7.316 19.25 1 93.19 24 ALA B N 1
ATOM 1615 C CA . ALA B 1 24 ? 9.484 7.113 17.859 1 93.19 24 ALA B CA 1
ATOM 1616 C C . ALA B 1 24 ? 10.672 7.109 16.906 1 93.19 24 ALA B C 1
ATOM 1618 O O . ALA B 1 24 ? 11.594 7.914 17.047 1 93.19 24 ALA B O 1
ATOM 1619 N N . LEU B 1 25 ? 10.664 6.195 15.977 1 90.94 25 LEU B N 1
ATOM 1620 C CA . LEU B 1 25 ? 11.688 6.148 14.938 1 90.94 25 LEU B CA 1
ATOM 1621 C C . LEU B 1 25 ? 11.391 7.164 13.836 1 90.94 25 LEU B C 1
ATOM 1623 O O . LEU B 1 25 ? 10.273 7.656 13.727 1 90.94 25 LEU B O 1
ATOM 1627 N N . PRO B 1 26 ? 12.367 7.496 13.109 1 88.81 26 PRO B N 1
ATOM 1628 C CA . PRO B 1 26 ? 12.117 8.438 12.016 1 88.81 26 PRO B CA 1
ATOM 1629 C C . PRO B 1 26 ? 11.211 7.852 10.938 1 88.81 26 PRO B C 1
ATOM 1631 O O . PRO B 1 26 ? 11.164 6.633 10.758 1 88.81 26 PRO B O 1
ATOM 1634 N N . GLU B 1 27 ? 10.539 8.75 10.234 1 90.25 27 GLU B N 1
ATOM 1635 C CA . GLU B 1 27 ? 9.773 8.359 9.055 1 90.25 27 GLU B CA 1
ATOM 1636 C C . GLU B 1 27 ? 10.68 7.797 7.961 1 90.25 27 GLU B C 1
ATOM 1638 O O . GLU B 1 27 ? 11.906 7.844 8.086 1 90.25 27 GLU B O 1
ATOM 1643 N N . ALA B 1 28 ? 10.07 7.203 6.965 1 94.75 28 ALA B N 1
ATOM 1644 C CA . ALA B 1 28 ? 10.82 6.766 5.789 1 94.75 28 ALA B CA 1
ATOM 1645 C C . ALA B 1 28 ? 10.234 7.371 4.512 1 94.75 28 ALA B C 1
ATOM 1647 O O . ALA B 1 28 ? 9.016 7.484 4.371 1 94.75 28 ALA B O 1
ATOM 1648 N N . TYR B 1 29 ? 11.078 7.82 3.713 1 97.56 29 TYR B N 1
ATOM 1649 C CA . TYR B 1 29 ? 10.742 8.398 2.416 1 97.56 29 TYR B CA 1
ATOM 1650 C C . TYR B 1 29 ? 11.68 7.883 1.33 1 97.56 29 TYR B C 1
ATOM 1652 O O . TYR B 1 29 ? 12.898 7.867 1.508 1 97.56 29 TYR B O 1
ATOM 1660 N N . ILE B 1 30 ? 11.148 7.352 0.255 1 98.19 30 ILE B N 1
ATOM 1661 C CA . ILE B 1 30 ? 11.922 6.926 -0.903 1 98.19 30 ILE B CA 1
ATOM 1662 C C . ILE B 1 30 ? 11.367 7.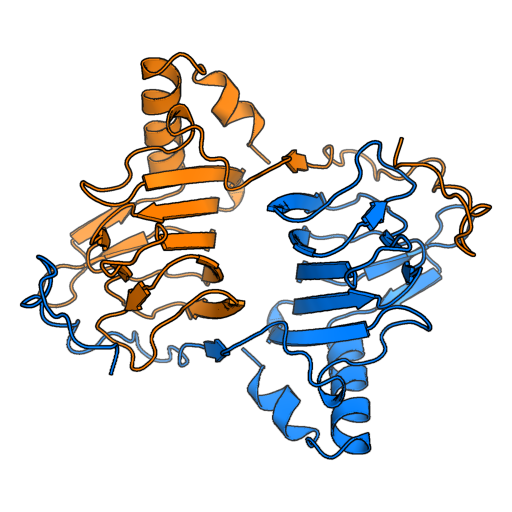582 -2.166 1 98.19 30 ILE B C 1
ATOM 1664 O O . ILE B 1 30 ? 10.227 7.32 -2.561 1 98.19 30 ILE B O 1
ATOM 1668 N N . ALA B 1 31 ? 12.164 8.398 -2.789 1 98.12 31 ALA B N 1
ATOM 1669 C CA . ALA B 1 31 ? 11.797 8.984 -4.07 1 98.12 31 ALA B CA 1
ATOM 1670 C C . ALA B 1 31 ? 11.867 7.953 -5.191 1 98.12 31 ALA B C 1
ATOM 1672 O O . ALA B 1 31 ? 12.773 7.113 -5.211 1 98.12 31 ALA B O 1
ATOM 1673 N N . ASN B 1 32 ? 10.922 8.008 -6.137 1 98.25 32 ASN B N 1
ATOM 1674 C CA . ASN B 1 32 ? 10.953 7.156 -7.324 1 98.25 32 ASN B CA 1
ATOM 1675 C C . ASN B 1 32 ? 11.102 5.684 -6.953 1 98.25 32 ASN B C 1
ATOM 1677 O O . ASN B 1 32 ? 12.039 5.02 -7.41 1 98.25 32 ASN B O 1
ATOM 1681 N N . ALA B 1 33 ? 10.164 5.242 -6.09 1 98.75 33 ALA B N 1
ATOM 1682 C CA . ALA B 1 33 ? 10.227 3.891 -5.539 1 98.75 33 ALA B CA 1
ATOM 1683 C C . ALA B 1 33 ? 10.312 2.846 -6.648 1 98.75 33 ALA B C 1
ATOM 1685 O O . ALA B 1 33 ? 11.008 1.837 -6.508 1 98.75 33 ALA B O 1
ATOM 1686 N N . ALA B 1 34 ? 9.594 3.045 -7.762 1 98.62 34 ALA B N 1
ATOM 1687 C CA . ALA B 1 34 ? 9.633 2.123 -8.898 1 98.62 34 ALA B CA 1
ATOM 1688 C C . ALA B 1 34 ? 10.695 2.541 -9.906 1 98.62 34 ALA B C 1
ATOM 1690 O O . ALA B 1 34 ? 10.43 2.619 -11.109 1 98.62 34 ALA B O 1
ATOM 1691 N N . THR B 1 35 ? 11.883 2.768 -9.492 1 98.38 35 THR B N 1
ATOM 1692 C CA . THR B 1 35 ? 13 3.268 -10.281 1 98.38 35 THR B CA 1
ATOM 1693 C C . THR B 1 35 ? 13.328 2.311 -11.43 1 98.38 35 THR B C 1
ATOM 1695 O O . THR B 1 35 ? 13.062 1.11 -11.336 1 98.38 35 THR B O 1
ATOM 1698 N N . ASP B 1 36 ? 13.961 2.834 -12.492 1 97.5 36 ASP B N 1
ATOM 1699 C CA . ASP B 1 36 ? 14.391 2.01 -13.617 1 97.5 36 ASP B CA 1
ATOM 1700 C C . ASP B 1 36 ? 15.773 1.421 -13.375 1 97.5 36 ASP B C 1
ATOM 1702 O O . ASP B 1 36 ? 16.25 0.584 -14.148 1 97.5 36 ASP B O 1
ATOM 1706 N N . ASP B 1 37 ? 16.469 1.903 -12.305 1 98.25 37 ASP B N 1
ATOM 1707 C CA . ASP B 1 37 ? 17.75 1.3 -11.969 1 98.25 37 ASP B CA 1
ATOM 1708 C C . ASP B 1 37 ? 17.578 -0.153 -11.531 1 98.25 37 ASP B C 1
ATOM 1710 O O . ASP B 1 37 ? 17.141 -0.422 -10.414 1 98.25 37 ASP B O 1
ATOM 1714 N N . GLU B 1 38 ? 17.984 -1.039 -12.359 1 97.62 38 GLU B N 1
ATOM 1715 C CA . GLU B 1 38 ? 17.719 -2.463 -12.18 1 97.62 38 GLU B CA 1
ATOM 1716 C C . GLU B 1 38 ? 18.531 -3.037 -11.023 1 97.62 38 GLU B C 1
ATOM 1718 O O . GLU B 1 38 ? 18.25 -4.129 -10.531 1 97.62 38 GLU B O 1
ATOM 1723 N N . ARG B 1 39 ? 19.625 -2.293 -10.594 1 98.69 39 ARG B N 1
ATOM 1724 C CA . ARG B 1 39 ? 20.453 -2.787 -9.492 1 98.69 39 ARG B CA 1
ATOM 1725 C C . ARG B 1 39 ? 19.625 -2.932 -8.219 1 98.69 39 ARG B C 1
ATOM 1727 O O . ARG B 1 39 ? 19.906 -3.787 -7.379 1 98.69 39 ARG B O 1
ATOM 1734 N N . TYR B 1 40 ? 18.484 -2.203 -8.078 1 98.88 40 TYR B N 1
ATOM 1735 C CA . TYR B 1 40 ? 17.688 -2.195 -6.855 1 98.88 40 TYR B CA 1
ATOM 1736 C C . TYR B 1 40 ? 16.719 -3.373 -6.832 1 98.88 40 TYR B C 1
ATOM 1738 O O . TYR B 1 40 ? 16.094 -3.652 -5.809 1 98.88 40 TYR B O 1
ATOM 1746 N N . TYR B 1 41 ? 16.578 -4.047 -7.941 1 98.94 41 TYR B N 1
ATOM 1747 C CA . TYR B 1 41 ? 15.625 -5.141 -8.039 1 98.94 41 TYR B CA 1
ATOM 1748 C C . TYR B 1 41 ? 16.312 -6.484 -7.805 1 98.94 41 TYR B C 1
ATOM 1750 O O . TYR B 1 41 ? 17.062 -6.965 -8.656 1 98.94 41 TYR B O 1
ATOM 1758 N N . VAL B 1 42 ? 15.938 -7.074 -6.738 1 98.94 42 VAL B N 1
ATOM 1759 C CA . VAL B 1 42 ? 16.516 -8.336 -6.285 1 98.94 42 VAL B CA 1
ATOM 1760 C C . VAL B 1 42 ? 15.805 -9.5 -6.98 1 98.94 42 VAL B C 1
ATOM 1762 O O . VAL B 1 42 ? 14.578 -9.641 -6.891 1 98.94 42 VAL B O 1
ATOM 1765 N N . PRO B 1 43 ? 16.531 -10.375 -7.598 1 98.75 43 PRO B N 1
ATOM 1766 C CA . PRO B 1 43 ? 15.852 -11.539 -8.164 1 98.75 43 PRO B CA 1
ATOM 1767 C C . PRO B 1 43 ? 15.141 -12.383 -7.102 1 98.75 43 PRO B C 1
ATOM 1769 O O . PRO B 1 43 ? 15.789 -12.891 -6.184 1 98.75 43 PRO B O 1
ATOM 1772 N N . PHE B 1 44 ? 13.898 -12.445 -7.184 1 98.38 44 PHE B N 1
ATOM 1773 C CA . PHE B 1 44 ? 13.062 -13.242 -6.293 1 98.38 44 PHE B CA 1
ATOM 1774 C C . PHE B 1 44 ? 12.828 -14.633 -6.875 1 98.38 44 PHE B C 1
ATOM 1776 O O . PHE B 1 44 ? 12.867 -15.633 -6.148 1 98.38 44 PHE B O 1
ATOM 1783 N N . THR B 1 45 ? 12.43 -14.688 -8.117 1 97.5 45 THR B N 1
ATOM 1784 C CA . THR B 1 45 ? 12.414 -15.891 -8.945 1 97.5 45 THR B CA 1
ATOM 1785 C C . THR B 1 45 ? 13.25 -15.695 -10.211 1 97.5 45 THR B C 1
ATOM 1787 O O . THR B 1 45 ? 13.953 -14.695 -10.344 1 97.5 45 THR B O 1
ATOM 1790 N N . GLU B 1 46 ? 13.133 -16.609 -11.102 1 97 46 GLU B N 1
ATOM 1791 C CA . GLU B 1 46 ? 13.867 -16.484 -12.352 1 97 46 GLU B CA 1
ATOM 1792 C C . GLU B 1 46 ? 13.344 -15.32 -13.188 1 97 46 GLU B C 1
ATOM 1794 O O . GLU B 1 46 ? 14.086 -14.734 -13.977 1 97 46 GLU B O 1
ATOM 1799 N N . THR B 1 47 ? 12.086 -14.961 -12.992 1 98.38 47 THR B N 1
ATOM 1800 C CA . THR B 1 47 ? 11.469 -14.039 -13.945 1 98.38 47 THR B CA 1
ATOM 1801 C C . THR B 1 47 ? 10.883 -12.836 -13.219 1 98.38 47 THR B C 1
ATOM 1803 O O . THR B 1 47 ? 10.422 -11.883 -13.852 1 98.38 47 THR B O 1
ATOM 1806 N N . VAL B 1 48 ? 10.867 -12.867 -11.898 1 98.81 48 VAL B N 1
ATOM 1807 C CA . VAL B 1 48 ? 10.281 -11.797 -11.102 1 98.81 48 VAL B CA 1
ATOM 1808 C C . VAL B 1 48 ? 11.297 -11.273 -10.094 1 98.81 48 VAL B C 1
ATOM 1810 O O . VAL B 1 48 ? 12.016 -12.055 -9.461 1 98.81 48 VAL B O 1
ATOM 1813 N N . SER B 1 49 ? 11.383 -9.969 -9.969 1 98.88 49 SER B N 1
ATOM 1814 C CA . SER B 1 49 ? 12.305 -9.336 -9.031 1 98.88 49 SER B CA 1
ATOM 1815 C C . SER B 1 49 ? 11.57 -8.414 -8.062 1 98.88 49 SER B C 1
ATOM 1817 O O . SER B 1 49 ? 10.43 -8.023 -8.32 1 98.88 49 SER B O 1
ATOM 1819 N N . SER B 1 50 ? 12.195 -8.148 -6.953 1 98.88 50 SER B N 1
ATOM 1820 C CA . SER B 1 50 ? 11.602 -7.352 -5.891 1 98.88 50 SER B CA 1
ATOM 1821 C C . SER B 1 50 ? 12.531 -6.223 -5.461 1 98.88 50 SER B C 1
ATOM 1823 O O . SER B 1 50 ? 13.703 -6.457 -5.156 1 98.88 50 SER B O 1
ATOM 1825 N N . ARG B 1 51 ? 12.031 -5.008 -5.441 1 98.94 51 ARG B N 1
ATOM 1826 C CA . ARG B 1 51 ? 12.742 -3.887 -4.836 1 98.94 51 ARG B CA 1
ATOM 1827 C C . ARG B 1 51 ? 12.234 -3.613 -3.426 1 98.94 51 ARG B C 1
ATOM 1829 O O . ARG B 1 51 ? 11.125 -3.09 -3.25 1 98.94 51 ARG B O 1
ATOM 1836 N N . PRO B 1 52 ? 13.039 -3.891 -2.398 1 98.94 52 PRO B N 1
ATOM 1837 C CA . PRO B 1 52 ? 12.586 -3.621 -1.031 1 98.94 52 PRO B CA 1
ATOM 1838 C C . PRO B 1 52 ? 12.492 -2.129 -0.726 1 98.94 52 PRO B C 1
ATOM 1840 O O . PRO B 1 52 ? 13.367 -1.356 -1.115 1 98.94 52 PRO B O 1
ATOM 1843 N N . LEU B 1 53 ? 11.422 -1.746 -0.046 1 98.88 53 LEU B N 1
ATOM 1844 C CA . LEU B 1 53 ? 11.203 -0.353 0.328 1 98.88 53 LEU B CA 1
ATOM 1845 C C . LEU B 1 53 ? 11.18 -0.195 1.845 1 98.88 53 LEU B C 1
ATOM 1847 O O . LEU B 1 53 ? 11.469 0.886 2.365 1 98.88 53 LEU B O 1
ATOM 1851 N N . TRP B 1 54 ? 10.773 -1.191 2.549 1 98.69 54 TRP B N 1
ATOM 1852 C CA . TRP B 1 54 ? 10.539 -1.217 3.988 1 98.69 54 TRP B CA 1
ATOM 1853 C C . TRP B 1 54 ? 10.484 -2.65 4.508 1 98.69 54 TRP B C 1
ATOM 1855 O O . TRP B 1 54 ? 9.914 -3.529 3.861 1 98.69 54 TRP B O 1
ATOM 1865 N N . ILE B 1 55 ? 11.102 -2.875 5.691 1 98.69 55 ILE B N 1
ATOM 1866 C CA . ILE B 1 55 ? 11.148 -4.223 6.246 1 98.69 55 ILE B CA 1
ATOM 1867 C C . ILE B 1 55 ? 10.953 -4.168 7.758 1 98.69 55 ILE B C 1
ATOM 1869 O O . ILE B 1 55 ? 11.539 -3.322 8.438 1 98.69 55 ILE B O 1
ATOM 1873 N N . SER B 1 56 ? 10.133 -5.043 8.297 1 98.12 56 SER B N 1
ATOM 1874 C CA . SER B 1 56 ? 9.977 -5.219 9.734 1 98.12 56 SER B CA 1
ATOM 1875 C C . SER B 1 56 ? 10.203 -6.668 10.148 1 98.12 56 SER B C 1
ATOM 1877 O O . SER B 1 56 ? 9.273 -7.477 10.117 1 98.12 56 SER B O 1
ATOM 1879 N N . PRO B 1 57 ? 11.422 -6.965 10.57 1 97.81 57 PRO B N 1
ATOM 1880 C CA . PRO B 1 57 ? 11.641 -8.328 11.047 1 97.81 57 PRO B CA 1
ATOM 1881 C C . PRO B 1 57 ? 10.695 -8.719 12.18 1 97.81 57 PRO B C 1
ATOM 1883 O O . PRO B 1 57 ? 10.172 -9.836 12.203 1 97.81 57 PRO B O 1
ATOM 1886 N N . SER B 1 58 ? 10.383 -7.789 13.07 1 96.62 58 SER B N 1
ATOM 1887 C CA . SER B 1 58 ? 9.555 -8.086 14.234 1 96.62 58 SER B CA 1
ATOM 1888 C C . SER B 1 58 ? 8.125 -8.43 13.836 1 96.62 58 SER B C 1
ATOM 1890 O O . SER B 1 58 ? 7.457 -9.219 14.508 1 96.62 58 SER B O 1
ATOM 1892 N N . GLN B 1 59 ? 7.66 -7.895 12.758 1 96.69 59 GLN B N 1
ATOM 1893 C CA . GLN B 1 59 ? 6.297 -8.156 12.312 1 96.69 59 GLN B CA 1
ATOM 1894 C C . GLN B 1 59 ? 6.273 -9.195 11.195 1 96.69 59 GLN B C 1
ATOM 1896 O O . GLN B 1 59 ? 5.215 -9.508 10.656 1 96.69 59 GLN B O 1
ATOM 1901 N N . ASN B 1 60 ? 7.484 -9.688 10.805 1 98.38 60 ASN B N 1
ATOM 1902 C CA . ASN B 1 60 ? 7.602 -10.562 9.641 1 98.38 60 ASN B CA 1
ATOM 1903 C C . ASN B 1 60 ? 6.883 -9.977 8.43 1 98.38 60 ASN B C 1
ATOM 1905 O O . ASN B 1 60 ? 6.051 -10.648 7.816 1 98.38 60 ASN B O 1
ATOM 1909 N N . LYS B 1 61 ? 7.238 -8.75 8.086 1 98.44 61 LYS B N 1
ATOM 1910 C CA . LYS B 1 61 ? 6.512 -7.953 7.102 1 98.44 61 LYS B CA 1
ATOM 1911 C C . LYS B 1 61 ? 7.469 -7.133 6.246 1 98.44 61 LYS B C 1
ATOM 1913 O O . LYS B 1 61 ? 8.531 -6.719 6.711 1 98.44 61 LYS B O 1
ATOM 1918 N N . TRP B 1 62 ? 7.148 -6.934 4.93 1 98.75 62 TRP B N 1
ATOM 1919 C CA . TRP B 1 62 ? 7.934 -6.012 4.109 1 98.75 62 TRP B CA 1
ATOM 1920 C C . TRP B 1 62 ? 7.062 -5.355 3.045 1 98.75 62 TRP B C 1
ATOM 1922 O O . TRP B 1 62 ? 5.965 -5.828 2.752 1 98.75 62 TRP B O 1
ATOM 1932 N N . CYS B 1 63 ? 7.5 -4.238 2.566 1 98.69 63 CYS B N 1
ATOM 1933 C CA . CYS B 1 63 ? 6.949 -3.516 1.424 1 98.69 63 CYS B CA 1
ATOM 1934 C C . CYS B 1 63 ? 7.918 -3.531 0.248 1 98.69 63 CYS B C 1
ATOM 1936 O O . CYS B 1 63 ? 9.125 -3.365 0.432 1 98.69 63 CYS B O 1
ATOM 1938 N N . ASP B 1 64 ? 7.379 -3.752 -0.992 1 98.88 64 ASP B N 1
ATOM 1939 C CA . ASP B 1 64 ? 8.289 -3.801 -2.129 1 98.88 64 ASP B CA 1
ATOM 1940 C C . ASP B 1 64 ? 7.582 -3.406 -3.422 1 98.88 64 ASP B C 1
ATOM 1942 O O . ASP B 1 64 ? 6.367 -3.189 -3.428 1 98.88 64 ASP B O 1
ATOM 1946 N N . ILE B 1 65 ? 8.328 -3.098 -4.387 1 98.94 65 ILE B N 1
ATOM 1947 C CA . ILE B 1 65 ? 7.863 -3.113 -5.773 1 98.94 65 ILE B CA 1
ATOM 1948 C C . ILE B 1 65 ? 8.219 -4.449 -6.418 1 98.94 65 ILE B C 1
ATOM 1950 O O . ILE B 1 65 ? 9.398 -4.781 -6.574 1 98.94 65 ILE B O 1
ATOM 1954 N N . LEU B 1 66 ? 7.238 -5.207 -6.742 1 98.94 66 LEU B N 1
ATOM 1955 C CA . LEU B 1 66 ? 7.449 -6.426 -7.52 1 98.94 66 LEU B CA 1
ATOM 1956 C C . LEU B 1 66 ? 7.477 -6.113 -9.016 1 98.94 66 LEU B C 1
ATOM 1958 O O . LEU B 1 66 ? 6.625 -5.375 -9.516 1 98.94 66 LEU B O 1
ATOM 1962 N N . MET B 1 67 ? 8.461 -6.699 -9.719 1 98.88 67 MET B N 1
ATOM 1963 C CA . MET B 1 67 ? 8.648 -6.316 -11.117 1 98.88 67 MET B CA 1
ATOM 1964 C C . MET B 1 67 ? 8.93 -7.539 -11.984 1 98.88 67 MET B C 1
ATOM 1966 O O . MET B 1 67 ? 9.695 -8.422 -11.594 1 98.88 67 MET B O 1
ATOM 1970 N N . ALA B 1 68 ? 8.273 -7.621 -13.086 1 98.81 68 ALA B N 1
ATOM 1971 C CA . ALA B 1 68 ? 8.578 -8.555 -14.164 1 98.81 68 ALA B CA 1
ATOM 1972 C C . ALA B 1 68 ? 8.719 -7.828 -15.492 1 98.81 68 ALA B C 1
ATOM 1974 O O . ALA B 1 68 ? 7.758 -7.223 -15.984 1 98.81 68 ALA B O 1
ATOM 1975 N N . LYS B 1 69 ? 9.844 -7.91 -16.109 1 97.81 69 LYS B N 1
ATOM 1976 C CA . LYS B 1 69 ? 10.094 -7.207 -17.375 1 97.81 69 LYS B CA 1
ATOM 1977 C C . LYS B 1 69 ? 9.391 -7.906 -18.531 1 97.81 69 LYS B C 1
ATOM 1979 O O . LYS B 1 69 ? 9.062 -7.27 -19.547 1 97.81 69 LYS B O 1
ATOM 1984 N N . GLU B 1 70 ? 9.328 -9.156 -18.453 1 97 70 GLU B N 1
ATOM 1985 C CA . GLU B 1 70 ? 8.625 -10.039 -19.391 1 97 70 GLU B CA 1
ATOM 1986 C C . GLU B 1 70 ? 7.695 -10.992 -18.641 1 97 70 GLU B C 1
ATOM 1988 O O . GLU B 1 70 ? 7.398 -10.789 -17.469 1 97 70 GLU B O 1
ATOM 1993 N N . ALA B 1 71 ? 7.145 -11.969 -19.391 1 98.19 71 ALA B N 1
ATOM 1994 C CA . ALA B 1 71 ? 6.309 -12.969 -18.719 1 98.19 71 ALA B CA 1
ATOM 1995 C C . ALA B 1 71 ? 6.965 -13.453 -17.438 1 98.19 71 ALA B C 1
ATOM 1997 O O . ALA B 1 71 ? 8.164 -13.734 -17.406 1 98.19 71 ALA B O 1
ATOM 1998 N N . GLY B 1 72 ? 6.195 -13.445 -16.359 1 98.5 72 GLY B N 1
ATOM 1999 C CA . GLY B 1 72 ? 6.734 -13.781 -15.055 1 98.5 72 GLY B CA 1
ATOM 2000 C C . GLY B 1 72 ? 5.859 -14.75 -14.281 1 98.5 72 GLY B C 1
ATOM 2001 O O . GLY B 1 72 ? 4.688 -14.938 -14.617 1 98.5 72 GLY B O 1
ATOM 2002 N N . LEU B 1 73 ? 6.488 -15.391 -13.297 1 98.31 73 LEU B N 1
ATOM 2003 C CA . LEU B 1 73 ? 5.789 -16.391 -12.492 1 98.31 73 LEU B CA 1
ATOM 2004 C C . LEU B 1 73 ? 6.332 -16.406 -11.062 1 98.31 73 LEU B C 1
ATOM 2006 O O . LEU B 1 73 ? 7.551 -16.422 -10.859 1 98.31 73 LEU B O 1
ATOM 2010 N N . VAL B 1 74 ? 5.52 -16.234 -10.102 1 98.25 74 VAL B N 1
ATOM 2011 C CA . VAL B 1 74 ? 5.766 -16.656 -8.727 1 98.25 74 VAL B CA 1
ATOM 2012 C C . VAL B 1 74 ? 4.938 -17.906 -8.406 1 98.25 74 VAL B C 1
ATOM 2014 O O . VAL B 1 74 ? 3.705 -17.844 -8.406 1 98.25 74 VAL B O 1
ATOM 2017 N N . ASN B 1 75 ? 5.586 -18.938 -8.07 1 96.5 75 ASN B N 1
ATOM 2018 C CA . ASN B 1 75 ? 4.934 -20.234 -7.949 1 96.5 75 ASN B CA 1
ATOM 2019 C C . ASN B 1 75 ? 3.883 -20.234 -6.844 1 96.5 75 ASN B C 1
ATOM 2021 O O . ASN B 1 75 ? 3.822 -19.312 -6.039 1 96.5 75 ASN B O 1
ATOM 2025 N N . ARG B 1 76 ? 3.076 -21.281 -6.824 1 97.56 76 ARG B N 1
ATOM 2026 C CA . ARG B 1 76 ? 1.92 -21.422 -5.941 1 97.56 76 ARG B CA 1
ATOM 2027 C C . ARG B 1 76 ? 2.324 -21.25 -4.48 1 97.56 76 ARG B C 1
ATOM 2029 O O . ARG B 1 76 ? 3.271 -21.891 -4.02 1 97.56 76 ARG B O 1
ATOM 2036 N N . HIS B 1 77 ? 1.603 -20.422 -3.797 1 98.12 77 HIS B N 1
ATOM 2037 C CA . HIS B 1 77 ? 1.784 -20.188 -2.367 1 98.12 77 HIS B CA 1
ATOM 2038 C C . HIS B 1 77 ? 0.526 -19.609 -1.737 1 98.12 77 HIS B C 1
ATOM 2040 O O . HIS B 1 77 ? -0.375 -19.156 -2.447 1 98.12 77 HIS B O 1
ATOM 2046 N N . TYR B 1 78 ? 0.349 -19.672 -0.454 1 96.94 78 TYR B N 1
ATOM 2047 C CA . TYR 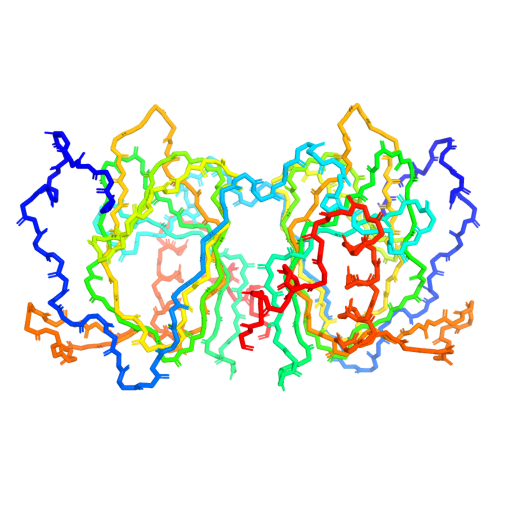B 1 78 ? -0.648 -18.891 0.265 1 96.94 78 TYR B CA 1
ATOM 2048 C C . TYR B 1 78 ? -0.006 -18.094 1.4 1 96.94 78 TYR B C 1
ATOM 2050 O O . TYR B 1 78 ? 1.139 -18.359 1.777 1 96.94 78 TYR B O 1
ATOM 2058 N N . HIS B 1 79 ? -0.587 -17.031 1.815 1 96.94 79 HIS B N 1
ATOM 2059 C CA . HIS B 1 79 ? -0.175 -16.234 2.961 1 96.94 79 HIS B CA 1
ATOM 2060 C C . HIS B 1 79 ? -1.091 -16.469 4.156 1 96.94 79 HIS B C 1
ATOM 2062 O O . HIS B 1 79 ? -2.314 -16.359 4.035 1 96.94 79 HIS B O 1
ATOM 2068 N N . PRO B 1 80 ? -0.537 -16.766 5.297 1 96.69 80 PRO B N 1
ATOM 2069 C CA . PRO B 1 80 ? -1.384 -16.844 6.488 1 96.69 80 PRO B CA 1
ATOM 2070 C C . PRO B 1 80 ? -1.905 -15.469 6.926 1 96.69 80 PRO B C 1
ATOM 2072 O O . PRO B 1 80 ? -2.82 -15.391 7.75 1 96.69 80 PRO B O 1
ATOM 2075 N N . HIS B 1 81 ? -1.305 -14.398 6.426 1 96.75 81 HIS B N 1
ATOM 2076 C CA . HIS B 1 81 ? -1.707 -13.031 6.723 1 96.75 81 HIS B CA 1
ATOM 2077 C C . HIS B 1 81 ? -2.031 -12.258 5.449 1 96.75 81 HIS B C 1
ATOM 2079 O O . HIS B 1 81 ? -1.782 -12.75 4.344 1 96.75 81 HIS B O 1
ATOM 2085 N N . GLU B 1 82 ? -2.623 -11.094 5.562 1 96.69 82 GLU B N 1
ATOM 2086 C CA . GLU B 1 82 ? -3.123 -10.312 4.434 1 96.69 82 GLU B CA 1
ATOM 2087 C C . GLU B 1 82 ? -1.976 -9.742 3.604 1 96.69 82 GLU B C 1
ATOM 2089 O O . GLU B 1 82 ? -0.875 -9.531 4.117 1 96.69 82 GLU B O 1
ATOM 2094 N N . VAL B 1 83 ? -2.225 -9.523 2.357 1 98.25 83 VAL B N 1
ATOM 2095 C CA . VAL B 1 83 ? -1.346 -8.812 1.432 1 98.25 83 VAL B CA 1
ATOM 2096 C C . VAL B 1 83 ? -2.137 -7.742 0.685 1 98.25 83 VAL B C 1
ATOM 2098 O O . VAL B 1 83 ? -3.266 -7.98 0.251 1 98.25 83 VAL B O 1
ATOM 2101 N N . PHE B 1 84 ? -1.599 -6.527 0.562 1 98.69 84 PHE B N 1
ATOM 2102 C CA . PHE B 1 84 ? -2.15 -5.457 -0.261 1 98.69 84 PHE B CA 1
ATOM 2103 C C . PHE B 1 84 ? -1.302 -5.238 -1.507 1 98.69 84 PHE B C 1
ATOM 2105 O O . PHE B 1 84 ? -0.074 -5.336 -1.452 1 98.69 84 PHE B O 1
ATOM 2112 N N . ALA B 1 85 ? -1.981 -4.883 -2.586 1 98.75 85 ALA B N 1
ATOM 2113 C CA . ALA B 1 85 ? -1.244 -4.582 -3.811 1 98.75 85 ALA B CA 1
ATOM 2114 C C . ALA B 1 85 ? -1.919 -3.457 -4.594 1 98.75 85 ALA B C 1
ATOM 2116 O O . ALA B 1 85 ? -3.148 -3.367 -4.629 1 98.75 85 ALA B O 1
ATOM 2117 N N . TYR B 1 86 ? -1.166 -2.621 -5.168 1 98.94 86 TYR B N 1
ATOM 2118 C CA . TYR B 1 86 ? -1.585 -1.604 -6.125 1 98.94 86 TYR B CA 1
ATOM 2119 C C . TYR B 1 86 ? -0.761 -1.688 -7.406 1 98.94 86 TYR B C 1
ATOM 2121 O O . TYR B 1 86 ? 0.469 -1.62 -7.363 1 98.94 86 TYR B O 1
ATOM 2129 N N . THR B 1 87 ? -1.423 -1.786 -8.523 1 98.94 87 THR B N 1
ATOM 2130 C CA . THR B 1 87 ? -0.741 -2.016 -9.789 1 98.94 87 THR B CA 1
ATOM 2131 C C . THR B 1 87 ? -0.26 -0.7 -10.391 1 98.94 87 THR B C 1
ATOM 2133 O O . THR B 1 87 ? -1.058 0.212 -10.625 1 98.94 87 THR B O 1
ATOM 2136 N N . LEU B 1 88 ? 1.041 -0.676 -10.688 1 98.88 88 LEU B N 1
ATOM 2137 C CA . LEU B 1 88 ? 1.642 0.559 -11.18 1 98.88 88 LEU B CA 1
ATOM 2138 C C . LEU B 1 88 ? 1.779 0.526 -12.695 1 98.88 88 LEU B C 1
ATOM 2140 O O . LEU B 1 88 ? 1.738 1.571 -13.352 1 98.88 88 LEU B O 1
ATOM 2144 N N . SER B 1 89 ? 2.023 -0.622 -13.266 1 98.75 89 SER B N 1
ATOM 2145 C CA . SER B 1 89 ? 2.18 -0.795 -14.711 1 98.75 89 SER B CA 1
ATOM 2146 C C . SER B 1 89 ? 2.043 -2.262 -15.109 1 98.75 89 SER B C 1
ATOM 2148 O O . SER B 1 89 ? 2.053 -3.146 -14.25 1 98.75 89 SER B O 1
ATOM 2150 N N . GLY B 1 90 ? 1.936 -2.486 -16.422 1 98.62 90 GLY B N 1
ATOM 2151 C CA . GLY B 1 90 ? 1.915 -3.836 -16.969 1 98.62 90 GLY B CA 1
ATOM 2152 C C . GLY B 1 90 ? 0.609 -4.562 -16.703 1 98.62 90 GLY B C 1
ATOM 2153 O O . GLY B 1 90 ? -0.461 -3.953 -16.734 1 98.62 90 GLY B O 1
ATOM 2154 N N . LYS B 1 91 ? 0.733 -5.875 -16.75 1 98.56 91 LYS B N 1
ATOM 2155 C CA . LYS B 1 91 ? -0.426 -6.762 -16.672 1 98.56 91 LYS B CA 1
ATOM 2156 C C . LYS B 1 91 ? -0.082 -8.047 -15.914 1 98.56 91 LYS B C 1
ATOM 2158 O O . LYS B 1 91 ? 0.934 -8.68 -16.203 1 98.56 91 LYS B O 1
ATOM 2163 N N . TRP B 1 92 ? -0.913 -8.328 -14.922 1 98.75 92 TRP B N 1
ATOM 2164 C CA . TRP B 1 92 ? -0.65 -9.516 -14.109 1 98.75 92 TRP B CA 1
ATOM 2165 C C . TRP B 1 92 ? -1.938 -10.047 -13.484 1 98.75 92 TRP B C 1
ATOM 2167 O O . TRP B 1 92 ? -2.99 -9.406 -13.586 1 98.75 92 TRP B O 1
ATOM 2177 N N . GLY B 1 93 ? -1.896 -11.211 -12.891 1 98.25 93 GLY B N 1
ATOM 2178 C CA . GLY B 1 93 ? -3.02 -11.82 -12.195 1 98.25 93 GLY B CA 1
ATOM 2179 C C . GLY B 1 93 ? -2.65 -13.094 -11.461 1 98.25 93 GLY B C 1
ATOM 2180 O O . GLY B 1 93 ? -1.469 -13.375 -11.258 1 98.25 93 GLY B O 1
ATOM 2181 N N . TYR B 1 94 ? -3.623 -13.703 -10.906 1 97.62 94 TYR B N 1
ATOM 2182 C CA . TYR B 1 94 ? -3.5 -15.023 -10.289 1 97.62 94 TYR B CA 1
ATOM 2183 C C . TYR B 1 94 ? -4.246 -16.078 -11.094 1 97.62 94 TYR B C 1
ATOM 2185 O O . TYR B 1 94 ? -5.395 -15.859 -11.492 1 97.62 94 TYR B O 1
ATOM 2193 N N . LEU B 1 95 ? -3.613 -17.203 -11.273 1 96.5 95 LEU B N 1
ATOM 2194 C CA . LEU B 1 95 ? -4.23 -18.266 -12.062 1 96.5 95 LEU B CA 1
ATOM 2195 C C . LEU B 1 95 ? -5.547 -18.703 -11.438 1 96.5 95 LEU B C 1
ATOM 2197 O O . LEU B 1 95 ? -6.422 -19.234 -12.133 1 96.5 95 LEU B O 1
ATOM 2201 N N . GLU B 1 96 ? -5.727 -18.469 -10.188 1 95.25 96 GLU B N 1
ATOM 2202 C CA . GLU B 1 96 ? -6.859 -18.984 -9.414 1 95.25 96 GLU B CA 1
ATOM 2203 C C . GLU B 1 96 ? -8.016 -17.984 -9.398 1 95.25 96 GLU B C 1
ATOM 2205 O O . GLU B 1 96 ? -9.07 -18.266 -8.828 1 95.25 96 GLU B O 1
ATOM 2210 N N . HIS B 1 97 ? -7.848 -16.781 -10 1 94 97 HIS B N 1
ATOM 2211 C CA . HIS B 1 97 ? -8.875 -15.75 -9.922 1 94 97 HIS B CA 1
ATOM 2212 C C . HIS B 1 97 ? -9.312 -15.297 -11.312 1 94 97 HIS B C 1
ATOM 2214 O O . HIS B 1 97 ? -8.68 -15.656 -12.312 1 94 97 HIS B O 1
ATOM 2220 N N . GLU B 1 98 ? -10.352 -14.539 -11.281 1 93.56 98 GLU B N 1
ATOM 2221 C CA . GLU B 1 98 ? -10.984 -14.227 -12.562 1 93.56 98 GLU B CA 1
ATOM 2222 C C . GLU B 1 98 ? -10.586 -12.836 -13.039 1 93.56 98 GLU B C 1
ATOM 2224 O O . GLU B 1 98 ? -10.898 -12.453 -14.172 1 93.56 98 GLU B O 1
ATOM 2229 N N . TRP B 1 99 ? -9.938 -12.133 -12.273 1 96.25 99 TRP B N 1
ATOM 2230 C CA . TRP B 1 99 ? -9.555 -10.773 -12.656 1 96.25 99 TRP B CA 1
ATOM 2231 C C . TRP B 1 99 ? -8.125 -10.75 -13.203 1 96.25 99 TRP B C 1
ATOM 2233 O O . TRP B 1 99 ? -7.32 -11.625 -12.898 1 96.25 99 TRP B O 1
ATOM 2243 N N . THR B 1 100 ? -7.824 -9.82 -14.023 1 98.38 100 THR B N 1
ATOM 2244 C CA . THR B 1 100 ? -6.5 -9.422 -14.492 1 98.38 100 THR B CA 1
ATOM 2245 C C . THR B 1 100 ? -6.234 -7.953 -14.164 1 98.38 100 THR B C 1
ATOM 2247 O O . THR B 1 100 ? -7.023 -7.078 -14.523 1 98.38 100 THR B O 1
ATOM 2250 N N . ALA B 1 101 ? -5.176 -7.734 -13.492 1 98.69 101 ALA B N 1
ATOM 2251 C CA . ALA B 1 101 ? -4.891 -6.387 -13.008 1 98.69 101 ALA B CA 1
ATOM 2252 C C . ALA B 1 101 ? -4.004 -5.625 -13.984 1 98.69 101 ALA B C 1
ATOM 2254 O O . ALA B 1 101 ? -3.068 -6.195 -14.555 1 98.69 101 ALA B O 1
ATOM 2255 N N . THR B 1 102 ? -4.316 -4.402 -14.195 1 98.62 102 THR B N 1
ATOM 2256 C CA . THR B 1 102 ? -3.502 -3.443 -14.93 1 98.62 102 THR B CA 1
ATOM 2257 C C . THR B 1 102 ? -3.338 -2.152 -14.133 1 98.62 102 THR B C 1
ATOM 2259 O O . THR B 1 102 ? -3.768 -2.068 -12.984 1 98.62 102 THR B O 1
ATOM 2262 N N . ARG B 1 103 ? -2.641 -1.22 -14.789 1 98.62 103 ARG B N 1
ATOM 2263 C CA . ARG B 1 103 ? -2.324 0.034 -14.109 1 98.62 103 ARG B CA 1
ATOM 2264 C C . ARG B 1 103 ? -3.549 0.593 -13.391 1 98.62 103 ARG B C 1
ATOM 2266 O O . ARG B 1 103 ? -4.617 0.731 -13.992 1 98.62 103 ARG B O 1
ATOM 2273 N N . GLY B 1 104 ? -3.387 0.856 -12.047 1 98.75 104 GLY B N 1
ATOM 2274 C CA . GLY B 1 104 ? -4.434 1.531 -11.297 1 98.75 104 GLY B CA 1
ATOM 2275 C C . GLY B 1 104 ? -5.305 0.579 -10.5 1 98.75 104 GLY B C 1
ATOM 2276 O O . GLY B 1 104 ? -6.098 1.01 -9.656 1 98.75 104 GLY B O 1
ATOM 2277 N N . ASP B 1 105 ? -5.188 -0.709 -10.727 1 98.88 105 ASP B N 1
ATOM 2278 C CA . ASP B 1 105 ? -6.051 -1.687 -10.078 1 98.88 105 ASP B CA 1
ATOM 2279 C C . ASP B 1 105 ? -5.535 -2.031 -8.68 1 98.88 105 ASP B C 1
ATOM 2281 O O . ASP B 1 105 ? -4.324 -2.15 -8.477 1 98.88 105 ASP B O 1
ATOM 2285 N N . PHE B 1 106 ? -6.461 -2.201 -7.723 1 98.88 106 PHE B N 1
ATOM 2286 C CA . PHE B 1 106 ? -6.191 -2.572 -6.336 1 98.88 106 PHE B CA 1
ATOM 2287 C C . PHE B 1 106 ? -6.531 -4.039 -6.094 1 98.88 106 PHE B C 1
ATOM 2289 O O . PHE B 1 106 ? -7.551 -4.535 -6.586 1 98.88 106 PHE B O 1
ATOM 2296 N N . VAL B 1 107 ? -5.621 -4.746 -5.324 1 98.56 107 VAL B N 1
ATOM 2297 C CA . VAL B 1 107 ? -5.828 -6.148 -4.973 1 98.56 107 VAL B CA 1
ATOM 2298 C C . VAL B 1 107 ? -5.59 -6.348 -3.479 1 98.56 107 VAL B C 1
ATOM 2300 O O . VAL B 1 107 ? -4.641 -5.801 -2.916 1 98.56 107 VAL B O 1
ATOM 2303 N N . TYR B 1 108 ? -6.445 -7.059 -2.846 1 98.25 108 TYR B N 1
ATOM 2304 C CA . TYR B 1 108 ? -6.277 -7.547 -1.481 1 98.25 108 TYR B CA 1
ATOM 2305 C C . TYR B 1 108 ? -6.309 -9.07 -1.438 1 98.25 108 TYR B C 1
ATOM 2307 O O . TYR B 1 108 ? -7.309 -9.688 -1.819 1 98.25 108 TYR B O 1
ATOM 2315 N N . GLU B 1 109 ? -5.168 -9.656 -0.988 1 97.5 109 GLU B N 1
ATOM 2316 C CA . GLU B 1 109 ? -5.121 -11.102 -0.765 1 97.5 109 GLU B CA 1
ATOM 2317 C C . GLU B 1 109 ? -5.586 -11.461 0.644 1 97.5 109 GLU B C 1
ATOM 2319 O O . GLU B 1 109 ? -4.961 -11.055 1.629 1 97.5 109 GLU B O 1
ATOM 2324 N N . THR B 1 110 ? -6.594 -12.211 0.717 1 96.25 110 THR B N 1
ATOM 2325 C CA . THR B 1 110 ? -7.125 -12.633 2.01 1 96.25 110 THR B CA 1
ATOM 2326 C C . THR B 1 110 ? -6.238 -13.703 2.637 1 96.25 110 THR B C 1
ATOM 2328 O O . THR B 1 110 ? -5.762 -14.609 1.942 1 96.25 110 THR B O 1
ATOM 2331 N N . PRO B 1 111 ? -6.102 -13.586 3.992 1 97.12 111 PRO B N 1
ATOM 2332 C CA . PRO B 1 111 ? -5.383 -14.672 4.656 1 97.12 111 PRO B CA 1
ATOM 2333 C C . PRO B 1 111 ? -5.957 -16.047 4.32 1 97.12 111 PRO B C 1
ATOM 2335 O O . PRO B 1 111 ? -7.172 -16.25 4.395 1 97.12 111 PRO B O 1
ATOM 2338 N N . GLY B 1 112 ? -5.07 -16.922 3.865 1 96.12 112 GLY B N 1
ATOM 2339 C CA . GLY B 1 112 ? -5.508 -18.297 3.645 1 96.12 112 GLY B CA 1
ATOM 2340 C C . GLY B 1 112 ? -5.844 -18.594 2.195 1 96.12 112 GLY B C 1
ATOM 2341 O O . GLY B 1 112 ? -6.168 -19.719 1.846 1 96.12 112 GLY B O 1
ATOM 2342 N N . GLU B 1 113 ? -5.766 -17.594 1.418 1 94.56 113 GLU B N 1
ATOM 2343 C CA . GLU B 1 113 ? -5.996 -17.828 -0.006 1 94.56 113 GLU B CA 1
ATOM 2344 C C . GLU B 1 113 ? -4.699 -18.172 -0.73 1 94.5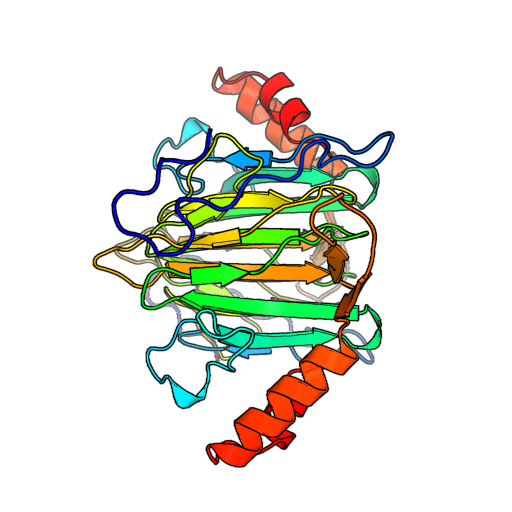6 113 GLU B C 1
ATOM 2346 O O . GLU B 1 113 ? -3.713 -17.438 -0.631 1 94.56 113 GLU B O 1
ATOM 2351 N N . GLY B 1 114 ? -4.723 -19.312 -1.433 1 95.31 114 GLY B N 1
ATOM 2352 C CA . GLY B 1 114 ? -3.611 -19.688 -2.293 1 95.31 114 GLY B CA 1
ATOM 2353 C C . GLY B 1 114 ? -3.713 -19.094 -3.688 1 95.31 114 GLY B C 1
ATOM 2354 O O . GLY B 1 114 ? -4.812 -18.938 -4.227 1 95.31 114 GLY B O 1
ATOM 2355 N N . HIS B 1 115 ? -2.572 -18.781 -4.27 1 96.75 115 HIS B N 1
ATOM 2356 C CA . HIS B 1 115 ? -2.578 -18.203 -5.609 1 96.75 115 HIS B CA 1
ATOM 2357 C C . HIS B 1 115 ? -1.238 -18.406 -6.305 1 96.75 115 HIS B C 1
ATOM 2359 O O . HIS B 1 115 ? -0.233 -18.703 -5.652 1 96.75 115 HIS B O 1
ATOM 2365 N N . THR B 1 116 ? -1.264 -18.391 -7.605 1 97.56 116 THR B N 1
ATOM 2366 C CA . THR B 1 116 ? -0.123 -18.422 -8.516 1 97.56 116 THR B CA 1
ATOM 2367 C C . THR B 1 116 ? -0.03 -17.109 -9.312 1 97.56 116 THR B C 1
ATOM 2369 O O . THR B 1 116 ? -0.828 -16.875 -10.219 1 97.56 116 THR B O 1
ATOM 2372 N N . LEU B 1 117 ? 0.981 -16.281 -8.977 1 98.5 117 LEU B N 1
ATOM 2373 C CA . LEU B 1 117 ? 1.084 -14.992 -9.641 1 98.5 117 LEU B CA 1
ATOM 2374 C C . LEU B 1 117 ? 1.709 -15.141 -11.023 1 98.5 117 LEU B C 1
ATOM 2376 O O . LEU B 1 117 ? 2.77 -15.75 -11.164 1 98.5 117 LEU B O 1
ATOM 2380 N N . VAL B 1 118 ? 1.046 -14.555 -12 1 98.62 118 VAL B N 1
ATOM 2381 C CA . VAL B 1 118 ? 1.595 -14.539 -13.352 1 98.62 118 VAL B CA 1
ATOM 2382 C C . VAL B 1 118 ? 1.631 -13.102 -13.875 1 98.62 118 VAL B C 1
ATOM 2384 O O . VAL B 1 118 ? 0.716 -12.32 -13.609 1 98.62 118 VAL B O 1
ATOM 2387 N N . ALA B 1 119 ? 2.686 -12.75 -14.492 1 98.69 119 ALA B N 1
ATOM 2388 C CA . ALA B 1 119 ? 2.811 -11.516 -15.266 1 98.69 119 ALA B CA 1
ATOM 2389 C C . ALA B 1 119 ? 2.713 -11.789 -16.766 1 98.69 119 ALA B C 1
ATOM 2391 O O . ALA B 1 119 ? 3.25 -12.781 -17.25 1 98.69 119 ALA B O 1
ATOM 2392 N N . PHE B 1 120 ? 2.111 -10.93 -17.453 1 98.25 120 PHE B N 1
ATOM 2393 C CA . PHE B 1 120 ? 1.927 -11.062 -18.891 1 98.25 120 PHE B CA 1
ATOM 2394 C C . PHE B 1 120 ? 3.004 -10.297 -19.656 1 98.25 120 PHE B C 1
ATOM 2396 O O . PHE B 1 120 ? 3.568 -9.336 -19.125 1 98.25 120 PHE B O 1
ATOM 2403 N N . ASP B 1 121 ? 3.223 -10.797 -20.891 1 97 121 ASP B N 1
ATOM 2404 C CA . ASP B 1 121 ? 3.932 -9.914 -21.797 1 97 121 ASP B CA 1
ATOM 2405 C C . ASP B 1 121 ? 3.145 -8.625 -22.031 1 97 121 ASP B C 1
ATOM 2407 O O . ASP B 1 121 ? 1.923 -8.656 -22.203 1 97 121 ASP B O 1
ATOM 2411 N N . HIS B 1 122 ? 3.818 -7.578 -21.938 1 96.88 122 HIS B N 1
ATOM 2412 C CA . HIS B 1 122 ? 3.234 -6.246 -22.047 1 96.88 122 HIS B CA 1
ATOM 2413 C C . HIS B 1 122 ? 4.289 -5.215 -22.438 1 96.88 122 HIS B C 1
ATOM 2415 O O . HIS B 1 122 ? 5.477 -5.398 -22.156 1 96.88 122 HIS B O 1
ATOM 2421 N N . PRO B 1 123 ? 3.912 -4.125 -23.125 1 97.38 123 PRO B N 1
ATOM 2422 C CA . PRO B 1 123 ? 4.895 -3.102 -23.5 1 97.38 123 PRO B CA 1
ATOM 2423 C C . PRO B 1 123 ? 5.602 -2.502 -22.281 1 97.38 123 PRO B C 1
ATOM 2425 O O . PRO B 1 123 ? 6.762 -2.092 -22.375 1 97.38 123 PRO B O 1
ATOM 2428 N N . GLU B 1 124 ? 4.918 -2.377 -21.156 1 98.06 124 GLU B N 1
ATOM 2429 C CA . GLU B 1 124 ? 5.531 -1.947 -19.906 1 98.06 124 GLU B CA 1
ATOM 2430 C C . GLU B 1 124 ? 5.758 -3.131 -18.969 1 98.06 124 GLU B C 1
ATOM 2432 O O . GLU B 1 124 ? 4.934 -4.047 -18.906 1 98.06 124 GLU B O 1
ATOM 2437 N N . PRO B 1 125 ? 6.91 -3.082 -18.219 1 98.5 125 PRO B N 1
ATOM 2438 C CA . PRO B 1 125 ? 7.055 -4.129 -17.203 1 98.5 125 PRO B CA 1
ATOM 2439 C C . PRO B 1 125 ? 5.906 -4.137 -16.203 1 98.5 125 PRO B C 1
ATOM 2441 O O . PRO B 1 125 ? 5.324 -3.09 -15.914 1 98.5 125 PRO B O 1
ATOM 2444 N N . MET B 1 126 ? 5.59 -5.336 -15.805 1 98.69 126 MET B N 1
ATOM 2445 C CA . MET B 1 126 ? 4.703 -5.402 -14.648 1 98.69 126 MET B CA 1
ATOM 2446 C C . MET B 1 126 ? 5.387 -4.852 -13.406 1 98.69 126 MET B C 1
ATOM 2448 O O . MET B 1 126 ? 6.457 -5.32 -13.023 1 98.69 126 MET B O 1
ATOM 2452 N N . ARG B 1 127 ? 4.848 -3.818 -12.797 1 98.88 127 ARG B N 1
ATOM 2453 C CA . ARG B 1 127 ? 5.23 -3.303 -11.492 1 98.88 127 ARG B CA 1
ATOM 2454 C C . ARG B 1 127 ? 4.02 -3.172 -10.578 1 98.88 127 ARG B C 1
ATOM 2456 O O . ARG B 1 127 ? 2.988 -2.627 -10.977 1 98.88 127 ARG B O 1
ATOM 2463 N N . ALA B 1 128 ? 4.125 -3.713 -9.453 1 98.88 128 ALA B N 1
ATOM 2464 C CA . ALA B 1 128 ? 3.076 -3.605 -8.445 1 98.88 128 ALA B CA 1
ATOM 2465 C C . ALA B 1 128 ? 3.664 -3.295 -7.066 1 98.88 128 ALA B C 1
ATOM 2467 O O . ALA B 1 128 ? 4.691 -3.857 -6.684 1 98.88 128 ALA B O 1
ATOM 2468 N N . PHE B 1 129 ? 3.082 -2.334 -6.379 1 98.94 129 PHE B N 1
ATOM 2469 C CA . PHE B 1 129 ? 3.408 -2.023 -4.992 1 98.94 129 PHE B CA 1
ATOM 2470 C C . PHE B 1 129 ? 2.734 -3.008 -4.043 1 98.94 129 PHE B C 1
ATOM 2472 O O . PHE B 1 129 ? 1.506 -3.094 -4 1 98.94 129 PHE B O 1
ATOM 2479 N N . PHE B 1 130 ? 3.562 -3.777 -3.254 1 98.88 130 PHE B N 1
ATOM 2480 C CA . PHE B 1 130 ? 3.033 -4.801 -2.357 1 98.88 130 PHE B CA 1
ATOM 2481 C C . PHE B 1 130 ? 3.377 -4.477 -0.907 1 98.88 130 PHE B C 1
ATOM 2483 O O . PHE B 1 130 ? 4.473 -3.992 -0.616 1 98.88 130 PHE B O 1
ATOM 2490 N N . ILE B 1 131 ? 2.488 -4.727 -0.059 1 98.62 131 ILE B N 1
ATOM 2491 C CA . ILE B 1 131 ? 2.74 -4.891 1.368 1 98.62 131 ILE B CA 1
ATOM 2492 C C . ILE B 1 131 ? 2.443 -6.328 1.781 1 98.62 131 ILE B C 1
ATOM 2494 O O . ILE B 1 131 ? 1.288 -6.766 1.752 1 98.62 131 ILE B O 1
ATOM 2498 N N . VAL B 1 132 ? 3.5 -7 2.139 1 98.5 132 VAL B N 1
ATOM 2499 C CA . VAL B 1 132 ? 3.418 -8.438 2.371 1 98.5 132 VAL B CA 1
ATOM 2500 C C . VAL B 1 132 ? 3.602 -8.734 3.857 1 98.5 132 VAL B C 1
ATOM 2502 O O . VAL B 1 132 ? 4.574 -8.289 4.469 1 98.5 132 VAL B O 1
ATOM 2505 N N . LYS B 1 133 ? 2.658 -9.367 4.395 1 97.25 133 LYS B N 1
ATOM 2506 C CA . LYS B 1 133 ? 2.84 -9.93 5.73 1 97.25 133 LYS B CA 1
ATOM 2507 C C . LYS B 1 133 ? 3.045 -11.438 5.668 1 97.25 133 LYS B C 1
ATOM 2509 O O . LYS B 1 133 ? 2.105 -12.188 5.383 1 97.25 133 LYS B O 1
ATOM 2514 N N . GLY B 1 134 ? 4.227 -11.82 5.789 1 89.88 134 GLY B N 1
ATOM 2515 C CA . GLY B 1 134 ? 4.602 -13.227 5.762 1 89.88 134 GLY B CA 1
ATOM 2516 C C . GLY B 1 134 ? 4.148 -13.992 6.996 1 89.88 134 GLY B C 1
ATOM 2517 O O . GLY B 1 134 ? 3.58 -13.406 7.918 1 89.88 134 GLY B O 1
ATOM 2518 N N . PRO B 1 135 ? 4.715 -15.305 6.805 1 97.62 135 PRO B N 1
ATOM 2519 C CA . PRO B 1 135 ? 5.465 -15.922 5.711 1 97.62 135 PRO B CA 1
ATOM 2520 C C . PRO B 1 135 ? 4.59 -16.25 4.504 1 97.62 135 PRO B C 1
ATOM 2522 O O . PRO B 1 135 ? 3.359 -16.203 4.598 1 97.62 135 PRO B O 1
ATOM 2525 N N . LEU B 1 136 ? 5.246 -16.453 3.336 1 98.12 136 LEU B N 1
ATOM 2526 C CA . LEU B 1 136 ? 4.68 -17.203 2.227 1 98.12 136 LEU B CA 1
ATOM 2527 C C . LEU B 1 136 ? 4.875 -18.703 2.439 1 98.12 136 LEU B C 1
ATOM 2529 O O . LEU B 1 136 ? 5.984 -19.156 2.734 1 98.12 136 LEU B O 1
ATOM 2533 N N . ILE B 1 137 ? 3.83 -19.438 2.369 1 98.38 137 ILE B N 1
ATOM 2534 C CA . ILE B 1 137 ? 3.912 -20.891 2.395 1 98.38 137 ILE B CA 1
ATOM 2535 C C . ILE B 1 137 ? 3.801 -21.438 0.974 1 98.38 137 ILE B C 1
ATOM 2537 O O . ILE B 1 137 ? 2.736 -21.375 0.358 1 98.38 137 ILE B O 1
ATOM 2541 N N . TRP B 1 138 ? 4.902 -21.969 0.522 1 98.12 138 TRP B N 1
ATOM 2542 C CA . TRP B 1 138 ? 4.922 -22.562 -0.814 1 98.12 138 TRP B CA 1
ATOM 2543 C C . TRP B 1 138 ? 4.055 -23.812 -0.872 1 98.12 138 TRP B C 1
ATOM 2545 O O . TRP B 1 138 ? 3.967 -24.562 0.104 1 98.12 138 TRP B O 1
ATOM 2555 N N . LEU B 1 139 ? 3.441 -24 -2.025 1 97.38 139 LEU B N 1
ATOM 2556 C CA . LEU B 1 139 ? 2.582 -25.156 -2.207 1 97.38 139 LEU B CA 1
ATOM 2557 C C . LEU B 1 139 ? 3.061 -26 -3.381 1 97.38 139 LEU B C 1
ATOM 2559 O O . LEU B 1 139 ? 3.52 -25.469 -4.395 1 97.38 139 LEU B O 1
ATOM 2563 N N . ASP B 1 140 ? 2.879 -27.312 -3.232 1 94.88 140 ASP B N 1
ATOM 2564 C CA . ASP B 1 140 ? 3.148 -28.203 -4.367 1 94.88 140 ASP B CA 1
ATOM 2565 C C . ASP B 1 140 ? 1.942 -28.266 -5.305 1 94.88 140 ASP B C 1
ATOM 2567 O O . ASP B 1 140 ? 0.981 -27.516 -5.145 1 94.88 140 ASP B O 1
ATOM 2571 N N . GLU B 1 141 ? 1.994 -29.078 -6.324 1 91.12 141 GLU B N 1
ATOM 2572 C CA . GLU B 1 141 ? 0.97 -29.156 -7.363 1 91.12 141 GLU B CA 1
ATOM 2573 C C . GLU B 1 141 ? -0.373 -29.594 -6.789 1 91.12 141 GLU B C 1
ATOM 2575 O O . GLU B 1 141 ? -1.428 -29.234 -7.32 1 91.12 141 GLU B O 1
ATOM 2580 N N . ALA B 1 142 ? -0.312 -30.328 -5.656 1 88.75 142 ALA B N 1
ATOM 2581 C CA . ALA B 1 142 ? -1.528 -30.828 -5.027 1 88.75 142 ALA B CA 1
ATOM 2582 C C . ALA B 1 142 ? -2.057 -29.844 -3.984 1 88.75 142 ALA B C 1
ATOM 2584 O O . ALA B 1 142 ? -3.074 -30.109 -3.34 1 88.75 142 ALA B O 1
ATOM 2585 N N . GLY B 1 143 ? -1.316 -28.703 -3.793 1 90 143 GLY B N 1
ATOM 2586 C CA . GLY B 1 143 ? -1.757 -27.688 -2.844 1 90 143 GLY B CA 1
ATOM 2587 C C . GLY B 1 143 ? -1.265 -27.938 -1.432 1 90 143 GLY B C 1
ATOM 2588 O O . GLY B 1 143 ? -1.755 -27.344 -0.479 1 90 143 GLY B O 1
ATOM 2589 N N . ASN B 1 144 ? -0.251 -28.844 -1.324 1 93.94 144 ASN B N 1
ATOM 2590 C CA . ASN B 1 144 ? 0.321 -29.125 -0.01 1 93.94 144 ASN B CA 1
ATOM 2591 C C . ASN B 1 144 ? 1.551 -28.266 0.257 1 93.94 144 ASN B C 1
ATOM 2593 O O . ASN B 1 144 ? 2.338 -28 -0.654 1 93.94 144 ASN B O 1
ATOM 2597 N N . PRO B 1 145 ? 1.675 -27.844 1.556 1 96 145 PRO B N 1
ATOM 2598 C CA . PRO B 1 145 ? 2.857 -27.031 1.873 1 96 145 PRO B CA 1
ATOM 2599 C C . PRO B 1 145 ? 4.164 -27.766 1.572 1 96 145 PRO B C 1
ATOM 2601 O O . PRO B 1 145 ? 4.297 -28.953 1.87 1 96 145 PRO B O 1
ATOM 2604 N N . ASP B 1 146 ? 5.102 -27.047 1.016 1 96.69 146 ASP B N 1
ATOM 2605 C CA . ASP B 1 146 ? 6.375 -27.672 0.673 1 96.69 146 ASP B CA 1
ATOM 2606 C C . ASP B 1 146 ? 7.539 -26.703 0.898 1 96.69 146 ASP B C 1
ATOM 2608 O O . ASP B 1 146 ? 8.578 -26.828 0.25 1 96.69 146 ASP B O 1
ATOM 2612 N N . GLY B 1 147 ? 7.367 -25.703 1.658 1 97.88 147 GLY B N 1
ATOM 2613 C CA . GLY B 1 147 ? 8.398 -24.734 2.002 1 97.88 147 GLY B CA 1
ATOM 2614 C C . GLY B 1 147 ? 7.84 -23.406 2.475 1 97.88 147 GLY B C 1
ATOM 2615 O O . GLY B 1 147 ? 6.625 -23.25 2.602 1 97.88 147 GLY B O 1
ATOM 2616 N N . TYR B 1 148 ? 8.727 -22.547 2.805 1 98.31 148 TYR B N 1
ATOM 2617 C CA . TYR B 1 148 ? 8.281 -21.219 3.227 1 98.31 148 TYR B CA 1
ATOM 2618 C C . TYR B 1 148 ? 9.312 -20.156 2.857 1 98.31 148 TYR B C 1
ATOM 2620 O O . TYR B 1 148 ? 10.453 -20.484 2.514 1 98.31 148 TYR B O 1
ATOM 2628 N N . PHE B 1 149 ? 8.969 -18.984 2.83 1 98.56 149 PHE B N 1
ATOM 2629 C CA . PHE B 1 149 ? 9.758 -17.781 2.615 1 98.56 149 PHE B CA 1
ATOM 2630 C C . PHE B 1 149 ? 9.297 -16.656 3.541 1 98.56 149 PHE B C 1
ATOM 2632 O O . PHE B 1 149 ? 8.211 -16.125 3.367 1 98.56 149 PHE B O 1
ATOM 2639 N N . ASP B 1 150 ? 10.117 -16.391 4.582 1 98.56 150 ASP B N 1
ATOM 2640 C CA . ASP B 1 150 ? 9.711 -15.391 5.562 1 98.56 150 ASP B CA 1
ATOM 2641 C C . ASP B 1 150 ? 10.586 -14.141 5.473 1 98.56 150 ASP B C 1
ATOM 2643 O O . ASP B 1 150 ? 11.359 -13.984 4.527 1 98.56 150 ASP B O 1
ATOM 2647 N N . VAL B 1 151 ? 10.445 -13.242 6.438 1 98.75 151 VAL B N 1
ATOM 2648 C CA . VAL B 1 151 ? 11.125 -11.953 6.379 1 98.75 151 VAL B CA 1
ATOM 2649 C C . VAL B 1 151 ? 12.633 -12.148 6.492 1 98.75 151 VAL B C 1
ATOM 2651 O O . VAL B 1 151 ? 13.406 -11.383 5.914 1 98.75 151 VAL B O 1
ATOM 2654 N N . HIS B 1 152 ? 13.07 -13.148 7.18 1 98.75 152 HIS B N 1
ATOM 2655 C CA . HIS B 1 152 ? 14.5 -13.406 7.305 1 98.75 152 HIS B CA 1
ATOM 2656 C C . HIS B 1 152 ? 15.078 -13.945 5.996 1 98.75 152 HIS B C 1
ATOM 2658 O O . HIS B 1 152 ? 16.203 -13.602 5.625 1 98.75 152 HIS B O 1
ATOM 2664 N N . SER B 1 153 ? 14.336 -14.82 5.309 1 98.81 153 SER B N 1
ATOM 2665 C CA . SER B 1 153 ? 14.711 -15.227 3.959 1 98.81 153 SER B CA 1
ATOM 2666 C C . SER B 1 153 ? 14.836 -14.023 3.031 1 98.81 153 SER B C 1
ATOM 2668 O O . SER B 1 153 ? 15.805 -13.906 2.275 1 98.81 153 SER B O 1
ATOM 2670 N N . TYR B 1 154 ? 13.859 -13.156 3.145 1 98.88 154 TYR B N 1
ATOM 2671 C CA . TYR B 1 154 ? 13.812 -11.961 2.311 1 98.88 154 TYR B CA 1
ATOM 2672 C C . TYR B 1 154 ? 15.031 -11.07 2.557 1 98.88 154 TYR B C 1
ATOM 2674 O O . TYR B 1 154 ? 15.672 -10.617 1.608 1 98.88 154 TYR B O 1
ATOM 2682 N N . ILE B 1 155 ? 15.32 -10.859 3.828 1 98.88 155 ILE B N 1
ATOM 2683 C CA . ILE B 1 155 ? 16.453 -10.023 4.219 1 98.88 155 ILE B CA 1
ATOM 2684 C C . ILE B 1 155 ? 17.75 -10.625 3.686 1 98.88 155 ILE B C 1
ATOM 2686 O O . ILE B 1 155 ? 18.562 -9.922 3.098 1 98.88 155 ILE B O 1
ATOM 2690 N N . ALA B 1 156 ? 17.906 -11.875 3.854 1 98.88 156 ALA B N 1
ATOM 2691 C CA . ALA B 1 156 ? 19.125 -12.547 3.393 1 98.88 156 ALA B CA 1
ATOM 2692 C C . ALA B 1 156 ? 19.281 -12.422 1.879 1 98.88 156 ALA B C 1
ATOM 2694 O O . ALA B 1 156 ? 20.359 -12.109 1.381 1 98.88 156 ALA B O 1
ATOM 2695 N N . MET B 1 157 ? 18.203 -12.648 1.158 1 98.81 157 MET B N 1
ATOM 2696 C CA . MET B 1 157 ? 18.188 -12.539 -0.298 1 98.81 157 MET B CA 1
ATOM 2697 C C . MET B 1 157 ? 18.547 -11.125 -0.747 1 98.81 157 MET B C 1
ATOM 2699 O O . MET B 1 157 ? 19.375 -10.945 -1.637 1 98.81 157 MET B O 1
ATOM 2703 N N . CYS B 1 158 ? 17.984 -10.156 -0.099 1 98.94 158 CYS B N 1
ATOM 2704 C CA . CYS B 1 158 ? 18.203 -8.766 -0.476 1 98.94 158 CYS B CA 1
ATOM 2705 C C . CYS B 1 158 ? 19.625 -8.328 -0.172 1 98.94 158 CYS B C 1
ATOM 2707 O O . CYS B 1 158 ? 20.266 -7.68 -0.997 1 98.94 158 CYS B O 1
ATOM 2709 N N . LYS B 1 159 ? 20.078 -8.68 0.995 1 98.94 159 LYS B N 1
ATOM 2710 C CA . LYS B 1 159 ? 21.438 -8.305 1.374 1 98.94 159 LYS B CA 1
ATOM 2711 C C . LYS B 1 159 ? 22.469 -8.906 0.418 1 98.94 159 LYS B C 1
ATOM 2713 O O . LYS B 1 159 ? 23.391 -8.219 -0.008 1 98.94 159 LYS B O 1
ATOM 2718 N N . ALA B 1 160 ? 22.312 -10.164 0.114 1 98.88 160 ALA B N 1
ATOM 2719 C CA . ALA B 1 160 ? 23.234 -10.828 -0.792 1 98.88 160 ALA B CA 1
ATOM 2720 C C . ALA B 1 160 ? 23.266 -10.141 -2.154 1 98.88 160 ALA B C 1
ATOM 2722 O O . ALA B 1 160 ? 24.344 -9.898 -2.709 1 98.88 160 ALA B O 1
ATOM 2723 N N . HIS B 1 161 ? 22.125 -9.844 -2.686 1 98.94 161 HIS B N 1
ATOM 2724 C CA . HIS B 1 161 ? 22.047 -9.219 -4 1 98.94 161 HIS B CA 1
ATOM 2725 C C . HIS B 1 161 ? 22.656 -7.812 -3.969 1 98.94 161 HIS B C 1
ATOM 2727 O O . HIS B 1 161 ? 23.438 -7.453 -4.844 1 98.94 161 HIS B O 1
ATOM 2733 N N . TYR B 1 162 ? 22.219 -7 -2.938 1 98.88 162 TYR B N 1
ATOM 2734 C CA . TYR B 1 162 ? 22.688 -5.625 -2.867 1 98.88 162 TYR B CA 1
ATOM 2735 C C . TYR B 1 162 ? 24.219 -5.586 -2.721 1 98.88 162 TYR B C 1
ATOM 2737 O O . TYR B 1 162 ? 24.875 -4.711 -3.281 1 98.88 162 TYR B O 1
ATOM 2745 N N . GLU B 1 163 ? 24.75 -6.516 -1.974 1 98.69 163 GLU B N 1
ATOM 2746 C CA . GLU B 1 163 ? 26.203 -6.625 -1.877 1 98.69 163 GLU B CA 1
ATOM 2747 C C . GLU B 1 163 ? 26.828 -6.93 -3.236 1 98.69 163 GLU B C 1
ATOM 2749 O O . GLU B 1 163 ? 27.797 -6.281 -3.643 1 98.69 163 GLU B O 1
ATOM 2754 N N . LYS B 1 164 ? 26.312 -7.836 -3.902 1 98.62 164 LYS B N 1
ATOM 2755 C CA . LYS B 1 164 ? 26.828 -8.312 -5.18 1 98.62 164 LYS B CA 1
ATOM 2756 C C . LYS B 1 164 ? 26.859 -7.195 -6.219 1 98.62 164 LYS B C 1
ATOM 2758 O O . LYS B 1 164 ? 27.797 -7.094 -7.012 1 98.62 164 LYS B O 1
ATOM 2763 N N . VAL B 1 165 ? 25.859 -6.383 -6.176 1 98.5 165 VAL B N 1
ATOM 2764 C CA . VAL B 1 165 ? 25.734 -5.398 -7.246 1 98.5 165 VAL B CA 1
ATOM 2765 C C . VAL B 1 165 ? 26.344 -4.074 -6.805 1 98.5 165 VAL B C 1
ATOM 2767 O O . VAL B 1 165 ? 26.188 -3.051 -7.477 1 98.5 165 VAL B O 1
ATOM 2770 N N . GLY B 1 166 ? 26.844 -3.959 -5.605 1 98.5 166 GLY B N 1
ATOM 2771 C CA . GLY B 1 166 ? 27.656 -2.822 -5.191 1 98.5 166 GLY B CA 1
ATOM 2772 C C . GLY B 1 166 ? 26.875 -1.806 -4.375 1 98.5 166 GLY B C 1
ATOM 2773 O O . GLY B 1 166 ? 27.406 -0.741 -4.039 1 98.5 166 GLY B O 1
ATOM 2774 N N . LEU B 1 167 ? 25.656 -2.078 -4.051 1 98.38 167 LEU B N 1
ATOM 2775 C CA . LEU B 1 167 ? 24.859 -1.184 -3.223 1 98.38 167 LEU B CA 1
ATOM 2776 C C . LEU B 1 167 ? 25.172 -1.384 -1.744 1 98.38 167 LEU B C 1
ATOM 2778 O O . LEU B 1 167 ? 24.969 -0.477 -0.933 1 98.38 167 LEU B O 1
ATOM 2782 N N . GLY B 1 168 ? 25.641 -2.537 -1.417 1 98.62 168 GLY B N 1
ATOM 2783 C CA . GLY B 1 168 ? 26.016 -2.863 -0.052 1 98.62 168 GLY B CA 1
ATOM 2784 C C . GLY B 1 168 ? 24.859 -3.408 0.773 1 98.62 168 GLY B C 1
ATOM 2785 O O . GLY B 1 168 ? 23.766 -2.869 0.739 1 98.62 168 GLY B O 1
ATOM 2786 N N . ALA B 1 169 ? 25.172 -4.383 1.605 1 98.19 169 ALA B N 1
ATOM 2787 C CA . ALA B 1 169 ? 24.188 -5.031 2.461 1 98.19 169 ALA B CA 1
ATOM 2788 C C . ALA B 1 169 ? 23.594 -4.043 3.461 1 98.19 169 ALA B C 1
ATOM 2790 O O . ALA B 1 169 ? 22.438 -4.18 3.863 1 98.19 169 ALA B O 1
ATOM 2791 N N . GLN B 1 170 ? 24.312 -3.08 3.85 1 98.25 170 GLN B N 1
ATOM 2792 C CA . GLN B 1 170 ? 23.891 -2.098 4.84 1 98.25 170 GLN B CA 1
ATOM 2793 C C . GLN B 1 170 ? 22.703 -1.278 4.332 1 98.25 170 GLN B C 1
ATOM 2795 O O . GLN B 1 170 ? 21.906 -0.771 5.125 1 98.25 170 GLN B O 1
ATOM 2800 N N . ALA B 1 171 ? 22.594 -1.197 3.006 1 98.44 171 ALA B N 1
ATOM 2801 C CA . ALA B 1 171 ? 21.469 -0.475 2.418 1 98.44 171 ALA B CA 1
ATOM 2802 C C . ALA B 1 171 ? 20.156 -1.143 2.775 1 98.44 171 ALA B C 1
ATOM 2804 O O . ALA B 1 171 ? 19.125 -0.468 2.922 1 98.44 171 ALA B O 1
ATOM 2805 N N . ILE B 1 172 ? 20.172 -2.453 2.963 1 98.69 172 ILE B N 1
ATOM 2806 C CA . ILE B 1 172 ? 18.984 -3.191 3.344 1 98.69 172 ILE B CA 1
ATOM 2807 C C . ILE B 1 172 ? 18.656 -2.934 4.812 1 98.69 172 ILE B C 1
ATOM 2809 O O . ILE B 1 172 ? 17.484 -2.771 5.184 1 98.69 172 ILE B O 1
ATOM 2813 N N . GLU B 1 173 ? 19.656 -2.832 5.637 1 97.75 173 GLU B N 1
ATOM 2814 C CA . GLU B 1 173 ? 19.453 -2.604 7.066 1 97.75 173 GLU B CA 1
ATOM 2815 C C . GLU B 1 173 ? 18.812 -1.243 7.32 1 97.75 173 GLU B C 1
ATOM 2817 O O . GLU B 1 173 ? 18.078 -1.075 8.289 1 97.75 173 GLU B O 1
ATOM 2822 N N . LYS B 1 174 ? 19.062 -0.337 6.441 1 97.06 174 LYS B N 1
ATOM 2823 C CA . LYS B 1 174 ? 18.5 1.005 6.57 1 97.06 174 LYS B CA 1
ATOM 2824 C C . LYS B 1 174 ? 16.984 0.99 6.363 1 97.06 174 LYS B C 1
ATOM 2826 O O . LYS B 1 174 ? 16.297 1.954 6.703 1 97.06 174 LYS B O 1
ATOM 2831 N N . LEU B 1 175 ? 16.484 -0.124 5.848 1 98.06 175 LEU B N 1
ATOM 2832 C CA . LEU B 1 175 ? 15.055 -0.24 5.574 1 98.06 175 LEU B CA 1
ATOM 2833 C C . LEU B 1 175 ? 14.32 -0.834 6.77 1 98.06 175 LEU B C 1
ATOM 2835 O O . LEU B 1 175 ? 13.094 -0.925 6.766 1 98.06 175 LEU B O 1
ATOM 2839 N N . PHE B 1 176 ? 15.07 -1.251 7.809 1 97.5 176 PHE B N 1
ATOM 2840 C CA . PHE B 1 176 ? 14.453 -1.932 8.938 1 97.5 176 PHE B CA 1
ATOM 2841 C C . PHE B 1 176 ? 13.641 -0.956 9.781 1 97.5 176 PHE B C 1
ATOM 2843 O O . PHE B 1 176 ? 14.086 0.166 10.039 1 97.5 176 PHE B O 1
ATOM 2850 N N . ARG B 1 177 ? 12.523 -1.435 10.148 1 94.25 177 ARG B N 1
ATOM 2851 C CA . ARG B 1 177 ? 11.672 -0.717 11.094 1 94.25 177 ARG B CA 1
ATOM 2852 C C . ARG B 1 177 ? 11.07 -1.669 12.117 1 94.25 177 ARG B C 1
ATOM 2854 O O . ARG B 1 177 ? 10.867 -2.852 11.836 1 94.25 177 ARG B O 1
#

Sequence (354 aa):
MVDKAVAEFWQNIAPIANPFKPDALPEAYIANAATDDERYYVPFTETVSSRPLWISPSQNKWCDILMAKEAGLVNRHYHPHEVFAYTLSGKWGYLEHEWTATRGDFVYETPGEGHTLVAFDHPEPMRAFFIVKGPLIWLDEAGNPDGYFDVHSYIAMCKAHYEKVGLGAQAIEKLFRMVDKAVAEFWQNIAPIANPFKPDALPEAYIANAATDDERYYVPFTETVSSRPLWISPSQNKWCDILMAKEAGLVNRHYHPHEVFAYTLSGKWGYLEHEWTATRGDFVYETPGEGHTLVAFDHPEPMRAFFIVKGPLIWLDEAGNPDGYFDVHSYIAMCKAHYEKVGLGAQAIEKLFR

pLDDT: mean 96.77, std 3.29, range [73.69, 98.94]